Protein AF-A0A958P314-F1 (afdb_monomer)

Secondary structure (DSSP, 8-state):
--GGGSSSS-S-S-SHHHHHH-SS---HHHH-HHHHHHHHHHHHTSSHHHHHHHHHHIIIIIGGG--HHHHHHHIIIIIS-HHHHHHHHHHHHHHHHTT-GGGHHHHHHH--TT---SS--TTTT-HHHHHHH-B-HHHHTTT---BPPPPP-GGGSPPHHHHHHH-HHHHHHHHH-SSHHHHHHHHHHTTS-SSHHHHHHHHT--HHHHHHHHHHHHTTTHHHHHHT--

Solvent-accessible surface area (backbone atoms only — not comparable to full-atom values): 13467 Å² total; per-residue (Å²): 141,72,91,76,81,72,81,84,71,84,93,83,88,62,54,68,49,54,59,70,57,57,93,60,88,74,48,71,69,47,52,32,66,56,56,42,52,56,54,47,48,65,63,22,58,77,36,79,72,53,38,52,52,47,52,37,46,42,74,73,60,43,52,85,44,51,37,58,70,51,40,48,54,50,52,68,72,67,75,48,54,71,47,49,47,52,50,53,33,48,54,27,54,53,38,31,76,74,66,44,58,73,33,52,52,45,42,73,72,69,64,58,91,85,57,58,62,84,73,73,41,78,68,45,44,31,68,70,52,20,70,74,59,38,64,28,68,78,36,47,82,28,79,34,66,32,42,37,83,76,83,73,69,74,89,80,55,83,52,60,70,62,50,40,75,66,29,65,49,52,36,38,11,70,75,70,39,41,46,71,61,28,46,38,50,41,30,46,72,71,61,74,22,90,46,56,63,50,23,9,64,75,52,73,45,56,54,72,59,38,45,52,48,48,61,63,43,69,77,40,68,68,53,55,73,75,67,67,76,120

Nearest PDB structures (foldseek):
  6pln-assembly2_B  TM=7.260E-01  e=6.253E+00  Pyrococcus furiosus
  4pcq-assembly2_C  TM=7.854E-01  e=7.966E+00  Mycobacterium tuberculosis H37Rv
  5dcf-assembly1_A  TM=3.117E-01  e=8.776E+00  Escherichia coli CFT073

Radius of gyration: 18.93 Å; Cα contacts (8 Å, |Δi|>4): 264; chains: 1; bounding box: 49×41×50 Å

Foldseek 3Di:
DDPPPPPPDDDADAALNVLQVPPDPRDPCSLQPLSSLLVQLVVCQQPPPRVLVSLQCCQPACVQQAQQVLSLVVVVVVSDDLQSLLVLLLSLVVSVVVPSVSSVVSCVRRDDPPAAHPDHRVPQQPPVNCVVQPFDPSNVSRVGTGGDRDHDDPVPDDHNVSSLVRRLLSVLCVVVNNDLLSQLCCCVLLVVAPDLVSSCVVSVHDSVVSVVSVVVVVVVPVVCVVSVSD

Structure (mmCIF, N/CA/C/O backbone):
data_AF-A0A958P314-F1
#
_entry.id   AF-A0A958P314-F1
#
loop_
_atom_site.group_PDB
_atom_site.id
_atom_site.type_symbol
_atom_site.label_atom_id
_atom_site.label_alt_id
_atom_site.label_comp_id
_atom_site.label_asym_id
_atom_site.label_entity_id
_atom_site.label_seq_id
_atom_site.pdbx_PDB_ins_code
_atom_site.Cartn_x
_atom_site.Cartn_y
_atom_site.Cartn_z
_atom_site.occupancy
_atom_site.B_iso_or_equiv
_atom_site.auth_seq_id
_atom_site.auth_comp_id
_atom_site.auth_asym_id
_atom_site.auth_atom_id
_atom_site.pdbx_PDB_model_num
ATOM 1 N N . MET A 1 1 ? -17.417 28.664 -22.641 1.00 38.97 1 MET A N 1
ATOM 2 C CA . MET A 1 1 ? -17.313 28.276 -21.214 1.00 38.97 1 MET A CA 1
ATOM 3 C C . MET A 1 1 ? -16.779 26.859 -21.158 1.00 38.97 1 MET A C 1
ATOM 5 O O . MET A 1 1 ? -17.370 26.006 -21.803 1.00 38.97 1 MET A O 1
ATOM 9 N N . SER A 1 2 ? -15.656 26.593 -20.487 1.00 23.84 2 SER A N 1
ATOM 10 C CA . SER A 1 2 ? -15.146 25.218 -20.387 1.00 23.84 2 SER A CA 1
ATOM 11 C C . SER A 1 2 ? -14.555 24.950 -19.010 1.00 23.84 2 SER A C 1
ATOM 13 O O . SER A 1 2 ? -14.050 25.861 -18.363 1.00 23.84 2 SER A O 1
ATOM 15 N N . VAL A 1 3 ? -14.627 23.685 -18.607 1.00 28.95 3 VAL A N 1
ATOM 16 C CA . VAL A 1 3 ? -14.240 23.020 -17.346 1.00 28.95 3 VAL A CA 1
ATOM 17 C C . VAL A 1 3 ? -12.778 23.280 -16.894 1.00 28.95 3 VAL A C 1
ATOM 19 O O . VAL A 1 3 ? -12.299 22.699 -15.929 1.00 28.95 3 VAL A O 1
ATOM 22 N N . ARG A 1 4 ? -12.052 24.182 -17.562 1.00 25.59 4 ARG A N 1
ATOM 23 C CA . ARG A 1 4 ? -10.609 24.407 -17.429 1.00 25.59 4 ARG A CA 1
ATOM 24 C C . ARG A 1 4 ? -10.160 25.263 -16.242 1.00 25.59 4 ARG A C 1
ATOM 26 O O . ARG A 1 4 ? -8.992 25.182 -15.902 1.00 25.59 4 ARG A O 1
ATOM 33 N N . ASN A 1 5 ? -11.040 26.004 -15.567 1.00 26.12 5 ASN A N 1
ATOM 34 C CA . ASN A 1 5 ? -10.599 26.958 -14.530 1.00 26.12 5 ASN A CA 1
ATOM 35 C C . ASN A 1 5 ? -10.839 26.500 -13.078 1.00 26.12 5 ASN A C 1
ATOM 37 O O . ASN A 1 5 ? -10.677 27.291 -12.158 1.00 26.12 5 ASN A O 1
ATOM 41 N N . TRP A 1 6 ? -11.213 25.235 -12.852 1.00 27.45 6 TRP A N 1
ATOM 42 C CA . TRP A 1 6 ? -11.492 24.700 -11.506 1.00 27.45 6 TRP A CA 1
ATOM 43 C C . TRP A 1 6 ? -10.354 23.856 -10.905 1.00 27.45 6 TRP A C 1
ATOM 45 O O . TRP A 1 6 ? -10.490 23.359 -9.793 1.00 27.45 6 TRP A O 1
ATOM 55 N N . VAL A 1 7 ? -9.230 23.684 -11.610 1.00 30.64 7 VAL A N 1
ATOM 56 C CA . VAL A 1 7 ? -8.118 22.817 -11.164 1.00 30.64 7 VAL A CA 1
ATOM 57 C C . VAL A 1 7 ? -7.107 23.555 -10.269 1.00 30.64 7 VAL A C 1
ATOM 59 O O . VAL A 1 7 ? -6.310 22.910 -9.596 1.00 30.64 7 VAL A O 1
ATOM 62 N N . GLU A 1 8 ? -7.150 24.889 -10.192 1.00 30.67 8 GLU A N 1
ATOM 63 C CA . GLU A 1 8 ? -6.071 25.666 -9.558 1.00 30.67 8 GLU A CA 1
ATOM 64 C C . GLU A 1 8 ? -6.282 26.089 -8.095 1.00 30.67 8 GLU A C 1
ATOM 66 O O . GLU A 1 8 ? -5.363 26.659 -7.514 1.00 30.67 8 GLU A O 1
ATOM 71 N N . VAL A 1 9 ? -7.406 25.802 -7.426 1.00 29.36 9 VAL A N 1
ATOM 72 C CA . VAL A 1 9 ? -7.597 26.296 -6.046 1.00 29.36 9 VAL A CA 1
ATOM 73 C C . VAL A 1 9 ? -8.333 25.280 -5.153 1.00 29.36 9 VAL A C 1
ATOM 75 O O . VAL A 1 9 ? -9.555 25.298 -5.077 1.00 29.36 9 VAL A O 1
ATOM 78 N N . ILE A 1 10 ? -7.554 24.484 -4.390 1.00 29.56 10 ILE A N 1
ATOM 79 C CA . ILE A 1 10 ? -7.895 23.932 -3.044 1.00 29.56 10 ILE A CA 1
ATOM 80 C C . ILE A 1 10 ? -8.801 22.653 -3.051 1.00 29.56 10 ILE A C 1
ATOM 82 O O . ILE A 1 10 ? -9.596 22.448 -3.963 1.00 29.56 10 ILE A O 1
ATOM 86 N N . PRO A 1 11 ? -8.616 21.664 -2.142 1.00 34.91 11 PRO A N 1
ATOM 87 C CA . PRO A 1 11 ? -7.992 20.388 -2.480 1.00 34.91 11 PRO A CA 1
ATOM 88 C C . PRO A 1 11 ? -8.880 19.216 -2.015 1.00 34.91 11 PRO A C 1
ATOM 90 O O . PRO A 1 11 ? -8.656 18.679 -0.944 1.00 34.91 11 PRO A O 1
ATOM 93 N N . GLY A 1 12 ? -9.905 18.825 -2.776 1.00 32.69 12 GLY A N 1
ATOM 94 C CA . GLY A 1 12 ? -10.869 17.836 -2.252 1.00 32.69 12 GLY A CA 1
ATOM 95 C C . GLY A 1 12 ? -11.743 17.102 -3.268 1.00 32.69 12 GLY A C 1
ATOM 96 O O . GLY A 1 12 ? -12.674 16.405 -2.880 1.00 32.69 12 GLY A O 1
ATOM 97 N N . LEU A 1 13 ? -11.483 17.220 -4.576 1.00 33.72 13 LEU A N 1
ATOM 98 C CA . LEU A 1 13 ? -12.409 16.716 -5.611 1.00 33.72 13 LEU A CA 1
ATOM 99 C C . LEU A 1 13 ? -11.813 15.731 -6.618 1.00 33.72 13 LEU A C 1
ATOM 101 O O . LEU A 1 13 ? -12.389 15.446 -7.665 1.00 33.72 13 LEU A O 1
ATOM 105 N N . THR A 1 14 ? -10.693 15.125 -6.269 1.00 37.84 14 THR A N 1
ATOM 106 C CA . THR A 1 14 ? -9.965 14.206 -7.133 1.00 37.84 14 THR A CA 1
ATOM 107 C C . THR A 1 14 ? -9.506 13.046 -6.278 1.00 37.84 14 THR A C 1
ATOM 109 O O . THR A 1 14 ? -8.476 13.086 -5.615 1.00 37.84 14 THR A O 1
ATOM 112 N N . SER A 1 15 ? -10.346 12.015 -6.270 1.00 37.12 15 SER A N 1
ATOM 113 C CA . SER A 1 15 ? -10.068 10.681 -5.749 1.00 37.12 15 SER A 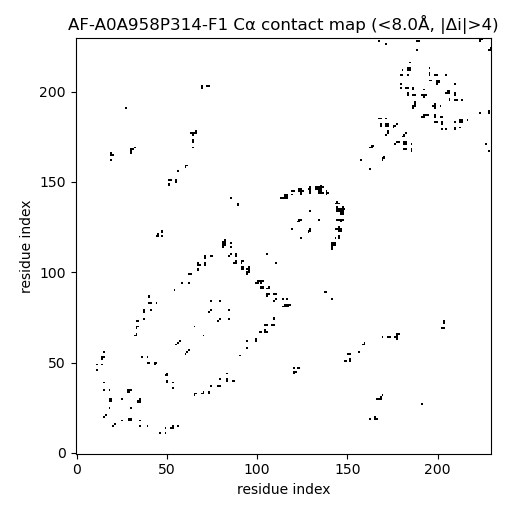CA 1
ATOM 114 C C . SER A 1 15 ? -8.722 10.157 -6.267 1.00 37.12 15 SER A C 1
ATOM 116 O O . SER A 1 15 ? -8.064 10.790 -7.086 1.00 37.12 15 SER A O 1
ATOM 118 N N . LEU A 1 16 ? -8.339 8.937 -5.900 1.00 43.16 16 LEU A N 1
ATOM 119 C CA . LEU A 1 16 ? -7.359 8.152 -6.662 1.00 43.16 16 LEU A CA 1
ATOM 120 C C . LEU A 1 16 ? -7.467 8.329 -8.191 1.00 43.16 16 LEU A C 1
ATOM 122 O O . LEU A 1 16 ? -6.442 8.262 -8.845 1.00 43.16 16 LEU A O 1
ATOM 126 N N . GLY A 1 17 ? -8.657 8.654 -8.724 1.00 40.66 17 GLY A N 1
ATOM 127 C CA . GLY A 1 17 ? -8.832 9.716 -9.726 1.00 40.66 17 GLY A CA 1
ATOM 128 C C . GLY A 1 17 ? -7.542 10.433 -10.118 1.00 40.66 17 GLY A C 1
ATOM 129 O O . GLY A 1 17 ? -6.873 9.898 -10.963 1.00 40.66 17 GLY A O 1
ATOM 130 N N . ALA A 1 18 ? -7.127 11.563 -9.546 1.00 37.66 18 ALA A N 1
ATOM 131 C CA . ALA A 1 18 ? -5.947 12.312 -10.018 1.00 37.66 18 ALA A CA 1
ATOM 132 C C . ALA A 1 18 ? -4.641 11.496 -10.152 1.00 37.66 18 ALA A C 1
ATOM 134 O O . ALA A 1 18 ? -3.929 11.707 -11.127 1.00 37.66 18 ALA A O 1
ATOM 135 N N . ALA A 1 19 ? -4.360 10.525 -9.273 1.00 44.53 19 ALA A N 1
ATOM 136 C CA . ALA A 1 19 ? -3.199 9.632 -9.431 1.00 44.53 19 ALA A CA 1
ATOM 137 C C . ALA A 1 19 ? -3.346 8.637 -10.613 1.00 44.53 19 ALA A C 1
ATOM 139 O O . ALA A 1 19 ? -2.354 8.160 -11.154 1.00 44.53 19 ALA A O 1
ATOM 140 N N . TYR A 1 20 ? -4.579 8.342 -11.047 1.00 47.78 20 TYR A N 1
ATOM 141 C CA . TYR A 1 20 ? -4.946 7.409 -12.130 1.00 47.78 20 TYR A CA 1
ATOM 142 C C . TYR A 1 20 ? -5.753 8.060 -13.305 1.00 47.78 20 TYR A C 1
ATOM 144 O O . TYR A 1 20 ? -6.187 7.368 -14.233 1.00 47.78 20 TYR A O 1
ATOM 152 N N . TYR A 1 21 ? -5.989 9.379 -13.282 1.00 46.66 21 TYR A N 1
ATOM 153 C CA . TYR A 1 21 ? -6.751 10.239 -14.219 1.00 46.66 21 TYR A CA 1
ATOM 154 C C . TYR A 1 21 ? -5.859 11.300 -14.852 1.00 46.66 21 TYR A C 1
ATOM 156 O O . TYR A 1 21 ? -6.357 12.074 -15.668 1.00 46.66 21 TYR A O 1
ATOM 164 N N . TYR A 1 22 ? -4.583 11.372 -14.481 1.00 44.03 22 TYR A N 1
ATOM 165 C CA . TYR A 1 22 ? -3.690 12.342 -15.081 1.00 44.03 22 TYR A CA 1
ATOM 166 C C . TYR A 1 22 ? -3.567 12.057 -16.586 1.00 44.03 22 TYR A C 1
ATOM 168 O O . TYR A 1 22 ? -3.105 10.993 -16.990 1.00 44.03 22 TYR A O 1
ATOM 176 N N . ASP A 1 23 ? -4.025 13.005 -17.403 1.00 42.56 23 ASP A N 1
ATOM 177 C CA . ASP A 1 23 ? -3.957 12.987 -18.875 1.00 42.56 23 ASP A CA 1
ATOM 178 C C . ASP A 1 23 ? -2.592 13.518 -19.378 1.00 42.56 23 ASP A C 1
ATOM 180 O O . ASP A 1 23 ? -2.428 13.907 -20.530 1.00 42.56 23 ASP A O 1
ATOM 184 N N . GLY A 1 24 ? -1.604 13.581 -18.475 1.00 51.38 24 GLY A N 1
ATOM 185 C CA . GLY A 1 24 ? -0.215 13.964 -18.727 1.00 51.38 24 GLY A CA 1
ATOM 186 C C . GLY A 1 24 ? 0.765 12.845 -18.357 1.00 51.38 24 GLY A C 1
ATOM 187 O O . GLY A 1 24 ? 0.369 11.713 -18.083 1.00 51.38 24 GLY A O 1
ATOM 188 N N . LYS A 1 25 ? 2.069 13.149 -18.323 1.00 55.81 25 LYS A N 1
ATOM 189 C CA . LYS A 1 25 ? 3.092 12.187 -17.876 1.00 55.81 25 LYS A CA 1
ATOM 190 C C . LYS A 1 25 ? 2.940 11.934 -16.370 1.00 55.81 25 LYS A C 1
ATOM 192 O O . LYS A 1 25 ? 3.370 12.762 -15.577 1.00 55.81 25 LYS A O 1
ATOM 197 N N . ILE A 1 26 ? 2.323 10.809 -16.000 1.00 59.38 26 ILE A N 1
ATOM 198 C CA . ILE A 1 26 ? 2.243 10.318 -14.615 1.00 59.38 26 ILE A CA 1
ATOM 199 C C . ILE A 1 26 ? 3.672 10.159 -14.083 1.00 59.38 26 ILE A C 1
ATOM 201 O O . ILE A 1 26 ? 4.492 9.469 -14.695 1.00 59.38 26 ILE A O 1
ATOM 205 N N . THR A 1 27 ? 3.984 10.807 -12.963 1.00 66.56 27 THR A N 1
ATOM 206 C CA . THR A 1 27 ? 5.276 10.634 -12.286 1.00 66.56 27 THR A CA 1
ATOM 207 C C . THR A 1 27 ? 5.374 9.244 -11.661 1.00 66.56 27 THR A C 1
ATOM 209 O O . THR A 1 27 ? 4.377 8.557 -11.427 1.00 66.56 27 THR A O 1
ATOM 212 N N . ILE A 1 28 ? 6.587 8.792 -11.358 1.00 67.44 28 ILE A N 1
ATOM 213 C CA . ILE A 1 28 ? 6.786 7.450 -10.796 1.00 67.44 28 ILE A CA 1
ATOM 214 C C . ILE A 1 28 ? 6.097 7.328 -9.436 1.00 67.44 28 ILE A C 1
ATOM 216 O O . ILE A 1 28 ? 5.455 6.316 -9.155 1.00 67.44 28 ILE A O 1
ATOM 220 N N . GLU A 1 29 ? 6.155 8.387 -8.633 1.00 67.69 29 GLU A N 1
ATOM 221 C CA . GLU A 1 29 ? 5.504 8.499 -7.333 1.00 67.69 29 GLU A CA 1
ATOM 222 C C . GLU A 1 29 ? 3.975 8.438 -7.427 1.00 67.69 29 GLU A C 1
ATOM 224 O O . GLU A 1 29 ? 3.334 7.933 -6.507 1.00 67.69 29 GLU A O 1
ATOM 229 N N . GLU A 1 30 ? 3.394 8.945 -8.515 1.00 66.25 30 GLU A N 1
ATOM 230 C CA . GLU A 1 30 ? 1.955 8.859 -8.799 1.00 66.25 30 GLU A CA 1
ATOM 231 C C . GLU A 1 30 ? 1.561 7.486 -9.357 1.00 66.25 30 GLU A C 1
ATOM 233 O O . GLU A 1 30 ? 0.434 7.037 -9.157 1.00 66.25 30 GLU A O 1
ATOM 238 N N . SER A 1 31 ? 2.493 6.786 -10.013 1.00 69.44 31 SER A N 1
ATOM 239 C CA . SER A 1 31 ? 2.273 5.419 -10.494 1.00 69.44 31 SER A CA 1
ATOM 240 C C . SER A 1 31 ? 2.402 4.352 -9.401 1.00 69.44 31 SER A C 1
ATOM 242 O O . SER A 1 31 ? 1.885 3.249 -9.582 1.00 69.44 31 SER A O 1
ATOM 244 N N . ASP A 1 32 ? 3.052 4.677 -8.278 1.00 81.62 32 ASP A N 1
ATOM 245 C CA . ASP A 1 32 ? 3.267 3.790 -7.135 1.00 81.62 32 ASP A CA 1
ATOM 246 C C . ASP A 1 32 ? 1.967 3.581 -6.333 1.00 81.62 32 ASP A C 1
ATOM 248 O O . ASP A 1 32 ? 1.542 4.463 -5.577 1.00 81.62 32 ASP A O 1
ATOM 252 N N . PRO A 1 33 ? 1.336 2.398 -6.427 1.00 81.19 33 PRO A N 1
ATOM 253 C CA . PRO A 1 33 ? 0.035 2.178 -5.815 1.00 81.19 33 PRO A CA 1
ATOM 254 C C . PRO A 1 33 ? 0.084 2.232 -4.286 1.00 81.19 33 PRO A C 1
ATOM 256 O O . PRO A 1 33 ? -0.827 2.788 -3.674 1.00 81.19 33 PRO A O 1
ATOM 259 N N . GLU A 1 34 ? 1.131 1.697 -3.648 1.00 87.44 34 GLU A N 1
ATOM 260 C CA . GLU A 1 34 ? 1.249 1.725 -2.187 1.00 87.44 34 GLU A CA 1
ATOM 261 C C . GLU A 1 34 ? 1.531 3.135 -1.678 1.00 87.44 34 GLU A C 1
ATOM 263 O O . GLU A 1 34 ? 0.942 3.547 -0.678 1.00 87.44 34 GLU A O 1
ATOM 268 N N . LEU A 1 35 ? 2.393 3.895 -2.361 1.00 84.06 35 LEU A N 1
ATOM 269 C CA . LEU A 1 35 ? 2.680 5.272 -1.960 1.00 84.06 35 LEU A CA 1
ATOM 270 C C . LEU A 1 35 ? 1.429 6.134 -2.051 1.00 84.06 35 LEU A C 1
ATOM 272 O O . LEU A 1 35 ? 1.161 6.912 -1.135 1.00 84.06 35 LEU A O 1
ATOM 276 N N . VAL A 1 36 ? 0.664 5.980 -3.133 1.00 79.31 36 VAL A N 1
ATOM 277 C CA . VAL A 1 36 ? -0.600 6.689 -3.321 1.00 79.31 36 VAL A CA 1
ATOM 278 C C . VAL A 1 36 ? -1.574 6.323 -2.208 1.00 79.31 36 VAL A C 1
ATOM 280 O O . VAL A 1 36 ? -2.103 7.225 -1.569 1.00 79.31 36 VAL A O 1
ATOM 283 N N . ILE A 1 37 ? -1.735 5.033 -1.886 1.00 81.50 37 ILE A N 1
ATOM 284 C CA . ILE A 1 37 ? -2.556 4.593 -0.747 1.00 81.50 37 ILE A CA 1
ATOM 285 C C . ILE A 1 37 ? -2.128 5.309 0.541 1.00 81.50 37 ILE A C 1
ATOM 287 O O . ILE A 1 37 ? -2.956 5.941 1.194 1.00 81.50 37 ILE A O 1
ATOM 291 N N . LEU A 1 38 ? -0.841 5.247 0.896 1.00 82.50 38 LEU A N 1
ATOM 292 C CA . LEU A 1 38 ? -0.332 5.816 2.146 1.00 82.50 38 LEU A CA 1
ATOM 293 C C . LEU A 1 38 ? -0.479 7.340 2.198 1.00 82.50 38 LEU A C 1
ATOM 295 O O . LEU A 1 38 ? -0.902 7.878 3.218 1.00 82.50 38 LEU A O 1
ATOM 299 N N . LYS A 1 39 ? -0.161 8.045 1.106 1.00 78.81 39 LYS A N 1
ATOM 300 C CA . LYS A 1 39 ? -0.327 9.503 1.022 1.00 78.81 39 LYS A CA 1
ATOM 301 C C . LYS A 1 39 ? -1.793 9.885 1.154 1.00 78.81 39 LYS A C 1
ATOM 303 O O . LYS A 1 39 ? -2.123 10.783 1.921 1.00 78.81 39 LYS A O 1
ATOM 308 N N . SER A 1 40 ? -2.673 9.189 0.452 1.00 74.88 40 SER A N 1
ATOM 309 C CA . SER A 1 40 ? -4.096 9.486 0.470 1.00 74.88 40 SER A CA 1
ATOM 310 C C . SER A 1 40 ? -4.744 9.213 1.834 1.00 74.88 40 SER A C 1
ATOM 312 O O . SER A 1 40 ? -5.630 9.966 2.227 1.00 74.88 40 SER A O 1
ATOM 314 N N . LEU A 1 41 ? -4.269 8.229 2.612 1.00 76.44 41 LEU A N 1
ATOM 315 C CA . LEU A 1 41 ? -4.714 8.059 4.005 1.00 76.44 41 LEU A CA 1
ATOM 316 C C . LEU A 1 41 ? -4.488 9.332 4.843 1.00 76.44 41 LEU A C 1
ATOM 318 O O . LEU A 1 41 ? -5.359 9.679 5.637 1.00 76.44 41 LEU A O 1
ATOM 322 N N . LYS A 1 42 ? -3.386 10.067 4.624 1.00 71.38 42 LYS A N 1
ATOM 323 C CA . LYS A 1 42 ? -3.092 11.319 5.351 1.00 71.38 42 LYS A CA 1
ATOM 324 C C . LYS A 1 42 ? -4.077 12.435 5.054 1.00 71.38 42 LYS A C 1
ATOM 326 O O . LYS A 1 42 ? -4.569 13.107 5.957 1.00 71.38 42 LYS A O 1
ATOM 331 N N . TYR A 1 43 ? -4.319 12.658 3.765 1.00 67.62 43 TYR A N 1
ATOM 332 C CA . TYR A 1 43 ? -5.171 13.750 3.310 1.00 67.62 43 TYR A CA 1
ATOM 333 C C . TYR A 1 43 ? -6.623 13.485 3.696 1.00 67.62 43 TYR A C 1
ATOM 335 O O . TYR A 1 43 ? -7.299 14.355 4.242 1.00 67.62 43 TYR A O 1
ATOM 343 N N . TYR A 1 44 ? -7.084 12.254 3.490 1.00 67.00 44 TYR A N 1
ATOM 344 C CA . TYR A 1 44 ? -8.502 11.948 3.596 1.00 67.00 44 TYR A CA 1
ATOM 345 C C . TYR A 1 44 ? -8.951 11.538 4.996 1.00 67.00 44 TYR A C 1
ATOM 347 O O . TYR A 1 44 ? -10.145 11.561 5.263 1.00 67.00 44 TYR A O 1
ATOM 355 N N . TRP A 1 45 ? -8.038 11.281 5.940 1.00 62.50 45 TRP A N 1
ATOM 356 C CA . TRP A 1 45 ? -8.412 11.154 7.356 1.00 62.50 45 TRP A CA 1
ATOM 357 C C . TRP A 1 45 ? -9.182 12.381 7.880 1.00 62.50 45 TRP A C 1
ATOM 359 O O . TRP A 1 45 ? -10.009 12.258 8.783 1.00 62.50 45 TRP A O 1
ATOM 369 N N . ASN A 1 46 ? -8.960 13.554 7.276 1.00 59.53 46 ASN A N 1
ATOM 370 C CA . ASN A 1 46 ? -9.653 14.795 7.617 1.00 59.53 46 ASN A CA 1
ATOM 371 C C . ASN A 1 46 ? -10.823 15.139 6.670 1.00 59.53 46 ASN A C 1
ATOM 373 O O . ASN A 1 46 ? -11.655 15.972 7.035 1.00 59.53 46 ASN A O 1
ATOM 377 N N . GLU A 1 47 ? -10.916 14.503 5.494 1.00 60.91 47 GLU A N 1
ATOM 378 C CA . GLU A 1 47 ? -11.937 14.774 4.471 1.00 60.91 47 GLU A CA 1
ATOM 379 C C . GLU A 1 47 ? -12.856 13.567 4.221 1.00 60.91 47 GLU A C 1
ATOM 381 O O . GLU A 1 47 ? -12.486 12.535 3.660 1.00 60.91 47 GLU A O 1
ATOM 386 N N . ASN A 1 48 ? -14.104 13.750 4.646 1.00 58.22 48 ASN A N 1
ATOM 387 C CA . ASN A 1 48 ? -15.054 12.701 5.000 1.00 58.22 48 ASN A CA 1
ATOM 388 C C . ASN A 1 48 ? -15.478 11.768 3.849 1.00 58.22 48 ASN A C 1
ATOM 390 O O . ASN A 1 48 ? -15.501 10.556 4.036 1.00 58.22 48 ASN A O 1
ATOM 394 N N . ASP A 1 49 ? -15.784 12.281 2.655 1.00 57.34 49 ASP A N 1
ATOM 395 C CA . ASP A 1 49 ? -16.340 11.453 1.566 1.00 57.34 49 ASP A CA 1
ATOM 396 C C . ASP A 1 49 ? -15.262 10.776 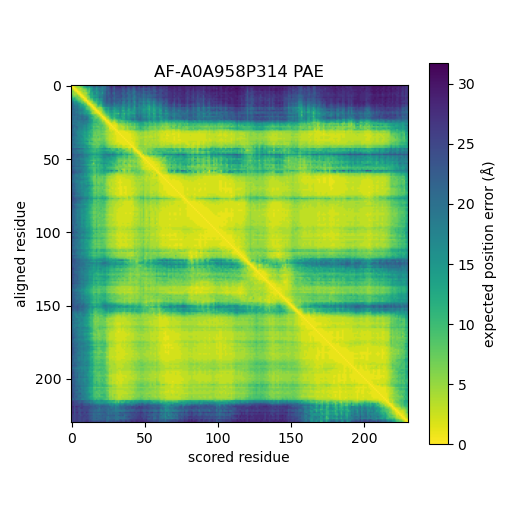0.704 1.00 57.34 49 ASP A C 1
ATOM 398 O O . ASP A 1 49 ? -15.496 9.736 0.081 1.00 57.34 49 ASP A O 1
ATOM 402 N N . VAL A 1 50 ? -14.049 11.331 0.689 1.00 55.59 50 VAL A N 1
ATOM 403 C CA . VAL A 1 50 ? -12.954 10.852 -0.165 1.00 55.59 50 VAL A CA 1
ATOM 404 C C . VAL A 1 50 ? -12.210 9.679 0.468 1.00 55.59 50 VAL A C 1
ATOM 406 O O . VAL A 1 50 ? -11.763 8.778 -0.247 1.00 55.59 50 VAL A O 1
ATOM 409 N N . PHE A 1 51 ? -12.166 9.614 1.802 1.00 62.44 51 PHE A N 1
ATOM 410 C CA . PHE A 1 51 ? -11.637 8.456 2.522 1.00 62.44 51 PHE A CA 1
ATOM 411 C C . PHE A 1 51 ? -12.409 7.176 2.183 1.00 62.44 51 PHE A C 1
ATOM 413 O O . PHE A 1 51 ? -11.801 6.145 1.890 1.00 62.44 51 PHE A O 1
ATOM 420 N N . PHE A 1 52 ? -13.743 7.256 2.149 1.00 62.75 52 PHE A N 1
ATOM 421 C CA . PHE A 1 52 ? -14.580 6.130 1.744 1.00 62.75 52 PHE A CA 1
ATOM 422 C C . PHE A 1 52 ? -14.330 5.743 0.295 1.00 62.75 52 PHE A C 1
ATOM 424 O O . PHE A 1 52 ? -14.127 4.570 0.032 1.00 62.75 52 PHE A O 1
ATOM 431 N N . MET A 1 53 ? -14.202 6.700 -0.625 1.00 60.38 53 MET A N 1
ATOM 432 C CA . MET A 1 53 ? -13.853 6.379 -2.015 1.00 60.38 53 MET A CA 1
ATOM 433 C C . MET A 1 53 ? -12.491 5.680 -2.152 1.00 60.38 53 MET A C 1
ATOM 435 O O . MET A 1 53 ? -12.329 4.815 -3.015 1.00 60.38 53 MET A O 1
ATOM 439 N N . LEU A 1 54 ? -11.509 6.030 -1.315 1.00 62.41 54 LEU A N 1
ATOM 440 C CA . LEU A 1 54 ? -10.216 5.348 -1.286 1.00 62.41 54 LEU A CA 1
ATOM 441 C C . LEU A 1 54 ? -10.335 3.934 -0.737 1.00 62.41 54 LEU A C 1
ATOM 443 O O . LEU A 1 54 ? -9.832 3.002 -1.365 1.00 62.41 54 LEU A O 1
ATOM 447 N N . TYR A 1 55 ? -11.011 3.785 0.402 1.00 66.25 55 TYR A N 1
ATOM 448 C CA . TYR A 1 55 ? -11.362 2.486 0.957 1.00 66.25 55 TYR A CA 1
ATOM 449 C C . TYR A 1 55 ? -12.058 1.637 -0.111 1.00 66.25 55 TYR A C 1
ATOM 451 O O . TYR A 1 55 ? -11.647 0.516 -0.368 1.00 66.25 55 TYR A O 1
ATOM 459 N N . ASP A 1 56 ? -13.014 2.204 -0.831 1.00 69.31 56 ASP A N 1
ATOM 460 C CA . ASP A 1 56 ? -13.798 1.528 -1.851 1.00 69.31 56 ASP A CA 1
ATOM 461 C C . ASP A 1 56 ? -12.954 1.089 -3.049 1.00 69.31 56 ASP A C 1
ATOM 463 O O . ASP A 1 56 ? -13.055 -0.061 -3.476 1.00 69.31 56 ASP A O 1
ATOM 467 N N . LEU A 1 57 ? -12.074 1.950 -3.572 1.00 68.44 57 LEU A N 1
ATOM 468 C CA . LEU A 1 57 ? -11.186 1.572 -4.674 1.00 68.44 57 LEU A CA 1
ATOM 469 C C . LEU A 1 57 ? -10.217 0.457 -4.261 1.00 68.44 57 LEU A C 1
ATOM 471 O O . LEU A 1 57 ? -10.034 -0.514 -5.003 1.00 68.44 57 LEU A O 1
ATOM 475 N N . LEU A 1 58 ? -9.612 0.587 -3.078 1.00 70.81 58 LEU A N 1
ATOM 476 C CA . LEU A 1 58 ? -8.741 -0.435 -2.503 1.00 70.81 58 LEU A CA 1
ATOM 477 C C . LEU A 1 58 ? -9.490 -1.758 -2.365 1.00 70.81 58 LEU A C 1
ATOM 479 O O . LEU A 1 58 ? -9.050 -2.771 -2.901 1.00 70.81 58 LEU A O 1
ATOM 483 N N . MET A 1 59 ? -10.645 -1.725 -1.702 1.00 67.44 59 MET A N 1
ATOM 484 C CA . MET A 1 59 ? -11.450 -2.893 -1.355 1.00 67.44 59 MET A CA 1
ATOM 485 C C . MET A 1 59 ? -12.104 -3.571 -2.554 1.00 67.44 59 MET A C 1
ATOM 487 O O . MET A 1 59 ? -12.347 -4.772 -2.484 1.00 67.44 59 MET A O 1
ATOM 491 N N . LEU A 1 60 ? -12.446 -2.829 -3.612 1.00 67.94 60 LEU A N 1
ATOM 492 C CA . LEU A 1 60 ? -13.211 -3.368 -4.740 1.00 67.94 60 LEU A CA 1
ATOM 493 C C . LEU A 1 60 ? -12.401 -3.612 -6.008 1.00 67.94 60 LEU A C 1
ATOM 495 O O . LEU A 1 60 ? -12.860 -4.372 -6.861 1.00 67.94 60 LEU A O 1
ATOM 499 N N . ARG A 1 61 ? -11.268 -2.929 -6.207 1.00 79.50 61 ARG A N 1
ATOM 500 C CA . ARG A 1 61 ? -10.598 -2.919 -7.519 1.00 79.50 61 ARG A CA 1
ATOM 501 C C . ARG A 1 61 ? -9.148 -3.348 -7.467 1.00 79.50 61 ARG A C 1
ATOM 503 O O . ARG A 1 61 ? -8.757 -4.199 -8.258 1.00 79.50 61 ARG A O 1
ATOM 510 N N . ILE A 1 62 ? -8.351 -2.747 -6.586 1.00 84.88 62 ILE A N 1
ATOM 511 C CA . ILE A 1 62 ? -6.890 -2.870 -6.682 1.00 84.88 62 ILE A CA 1
ATOM 512 C C . ILE A 1 62 ? -6.257 -3.738 -5.596 1.00 84.88 62 ILE A C 1
ATOM 514 O O . ILE A 1 62 ? -5.091 -4.081 -5.753 1.00 84.88 62 ILE A O 1
ATOM 518 N N . ALA A 1 63 ? -6.983 -4.153 -4.548 1.00 88.19 63 ALA A N 1
ATOM 519 C CA . ALA A 1 63 ? -6.444 -5.037 -3.505 1.00 88.19 63 ALA A CA 1
ATOM 520 C C . ALA A 1 63 ? -5.690 -6.269 -4.052 1.00 88.19 63 ALA A C 1
ATOM 522 O O . ALA A 1 63 ? -4.572 -6.510 -3.580 1.00 88.19 63 ALA A O 1
ATOM 523 N N . PRO A 1 64 ? -6.180 -6.996 -5.082 1.00 90.38 64 PRO A N 1
ATOM 524 C CA . PRO A 1 64 ? -5.440 -8.097 -5.711 1.00 90.38 64 PRO A CA 1
ATOM 525 C C . PRO A 1 64 ? -4.049 -7.713 -6.233 1.00 90.38 64 PRO A C 1
ATOM 527 O O . PRO A 1 64 ? -3.152 -8.547 -6.277 1.00 90.38 64 PRO A O 1
ATOM 530 N N . LEU A 1 65 ? -3.850 -6.443 -6.589 1.00 91.69 65 LEU A N 1
ATOM 531 C CA . LEU A 1 65 ? -2.641 -5.901 -7.213 1.00 91.69 65 LEU A CA 1
ATOM 532 C C . LEU A 1 65 ? -1.742 -5.120 -6.241 1.00 91.69 65 LEU A C 1
ATOM 534 O O . LEU A 1 65 ? -0.673 -4.645 -6.630 1.00 91.69 65 LEU A O 1
ATOM 538 N N . VAL A 1 66 ? -2.148 -4.984 -4.978 1.00 91.50 66 VAL A N 1
ATOM 539 C CA . VAL A 1 66 ? -1.327 -4.356 -3.937 1.00 91.50 66 VAL A CA 1
ATOM 540 C C . VAL A 1 66 ? -0.251 -5.330 -3.471 1.00 91.50 66 VAL A C 1
ATOM 542 O O . VAL A 1 66 ? -0.529 -6.485 -3.129 1.00 91.50 66 VAL A O 1
ATOM 545 N N . HIS A 1 67 ? 0.984 -4.841 -3.417 1.00 94.19 67 HIS A N 1
ATOM 546 C CA . HIS A 1 67 ? 2.128 -5.567 -2.894 1.00 94.19 67 HIS A CA 1
ATOM 547 C C . HIS A 1 67 ? 2.223 -5.330 -1.380 1.00 94.19 67 HIS A C 1
ATOM 549 O O . HIS A 1 67 ? 2.833 -4.375 -0.899 1.00 94.19 67 HIS A O 1
ATOM 555 N N . VAL A 1 68 ? 1.588 -6.219 -0.611 1.00 94.50 68 VAL A N 1
ATOM 556 C CA . VAL A 1 68 ? 1.402 -6.050 0.843 1.00 94.50 68 VAL A CA 1
ATOM 557 C C . VAL A 1 68 ? 2.728 -5.954 1.608 1.00 94.50 68 VAL A C 1
ATOM 559 O O . VAL A 1 68 ? 2.838 -5.157 2.537 1.00 94.50 68 VAL A O 1
ATOM 562 N N . GLU A 1 69 ? 3.754 -6.719 1.228 1.00 94.50 69 GLU A N 1
ATOM 563 C CA . GLU A 1 69 ? 5.064 -6.656 1.897 1.00 94.50 69 GLU A CA 1
ATOM 564 C C . GLU A 1 69 ? 5.716 -5.282 1.741 1.00 94.50 69 GLU A C 1
ATOM 566 O O . GLU A 1 69 ? 6.214 -4.703 2.712 1.00 94.50 69 GLU A O 1
ATOM 571 N N . ARG A 1 70 ? 5.654 -4.732 0.526 1.00 93.25 70 ARG A N 1
ATOM 572 C CA . ARG A 1 70 ? 6.134 -3.389 0.219 1.00 93.25 70 ARG A CA 1
ATOM 573 C C . ARG A 1 70 ? 5.338 -2.327 0.973 1.00 93.25 70 ARG A C 1
ATOM 575 O O . ARG A 1 70 ? 5.952 -1.481 1.618 1.00 93.25 70 ARG A O 1
ATOM 582 N N . LEU A 1 71 ? 4.007 -2.435 1.008 1.00 93.19 71 LEU A N 1
ATOM 583 C CA . LEU A 1 71 ? 3.138 -1.547 1.793 1.00 93.19 71 LEU A CA 1
ATOM 584 C C . LEU A 1 71 ? 3.542 -1.522 3.275 1.00 93.19 71 LEU A C 1
ATOM 586 O O . LEU A 1 71 ? 3.671 -0.455 3.872 1.00 93.19 71 LEU A O 1
ATOM 590 N N . VAL A 1 72 ? 3.799 -2.693 3.867 1.00 95.12 72 VAL A N 1
ATOM 591 C CA . VAL A 1 72 ? 4.257 -2.815 5.260 1.00 95.12 72 VAL A CA 1
ATOM 592 C C . VAL A 1 72 ? 5.638 -2.189 5.453 1.00 95.12 72 VAL A C 1
ATOM 594 O O . VAL A 1 72 ? 5.847 -1.501 6.453 1.00 95.12 72 VAL A O 1
ATOM 597 N N . LYS A 1 73 ? 6.586 -2.405 4.529 1.00 94.00 73 LYS A N 1
ATOM 598 C CA . LYS A 1 73 ? 7.910 -1.762 4.592 1.00 94.00 73 LYS A CA 1
ATOM 599 C C . LYS A 1 73 ? 7.782 -0.240 4.557 1.00 94.00 73 LYS A C 1
ATOM 601 O O . LYS A 1 73 ? 8.366 0.418 5.409 1.00 94.00 73 LYS A O 1
ATOM 606 N N . MET A 1 74 ? 6.973 0.303 3.649 1.00 91.81 74 MET A N 1
ATOM 607 C CA . MET A 1 74 ? 6.722 1.745 3.532 1.00 91.81 74 MET A CA 1
ATOM 608 C C . MET A 1 74 ? 6.052 2.322 4.776 1.00 91.81 74 MET A C 1
ATOM 610 O O . MET A 1 74 ? 6.466 3.358 5.279 1.00 91.81 74 MET A O 1
ATOM 614 N N . ALA A 1 75 ? 5.053 1.642 5.333 1.00 91.94 75 ALA A N 1
ATOM 615 C CA . ALA A 1 75 ? 4.410 2.098 6.562 1.00 91.94 75 ALA A CA 1
ATOM 616 C C . ALA A 1 75 ? 5.402 2.180 7.742 1.00 91.94 75 ALA A C 1
ATOM 618 O O . ALA A 1 75 ? 5.270 3.041 8.610 1.00 91.94 75 ALA A O 1
ATOM 619 N N . LYS A 1 76 ? 6.431 1.320 7.763 1.00 92.50 76 LYS A N 1
ATOM 620 C CA . LYS A 1 76 ? 7.471 1.306 8.804 1.00 92.50 76 LYS A CA 1
ATOM 621 C C . LYS A 1 76 ? 8.524 2.403 8.674 1.00 92.50 76 LYS A C 1
ATOM 623 O O . LYS A 1 76 ? 9.213 2.651 9.658 1.00 92.50 76 LYS A O 1
ATOM 628 N N . THR A 1 77 ? 8.653 3.079 7.532 1.00 87.81 77 THR A N 1
ATOM 629 C CA . THR A 1 77 ? 9.655 4.149 7.352 1.00 87.81 77 THR A CA 1
ATOM 630 C C . THR A 1 77 ? 9.243 5.484 7.987 1.00 87.81 77 THR A C 1
ATOM 632 O O . THR A 1 77 ? 9.847 6.512 7.703 1.00 87.81 77 THR A O 1
ATOM 635 N N . GLY A 1 78 ? 8.209 5.495 8.837 1.00 85.06 78 GLY A N 1
ATOM 636 C CA . GLY A 1 78 ? 7.679 6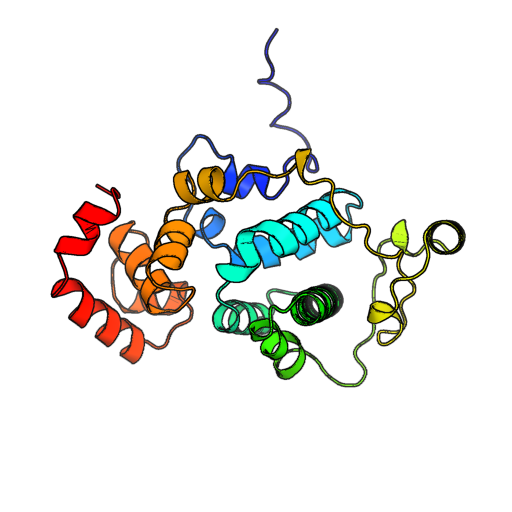.719 9.443 1.00 85.06 78 GLY A CA 1
ATOM 637 C C . GLY A 1 78 ? 6.824 7.546 8.483 1.00 85.06 78 GLY A C 1
ATOM 638 O O . GLY A 1 78 ? 6.480 8.684 8.788 1.00 85.06 78 GLY A O 1
ATOM 639 N N . LEU A 1 79 ? 6.452 6.977 7.329 1.00 84.62 79 LEU A N 1
ATOM 640 C CA . LEU A 1 79 ? 5.562 7.643 6.386 1.00 84.62 79 LEU A CA 1
ATOM 641 C C . LEU A 1 79 ? 4.170 7.873 6.959 1.00 84.62 79 LEU A C 1
ATOM 643 O O . LEU A 1 79 ? 3.517 8.770 6.458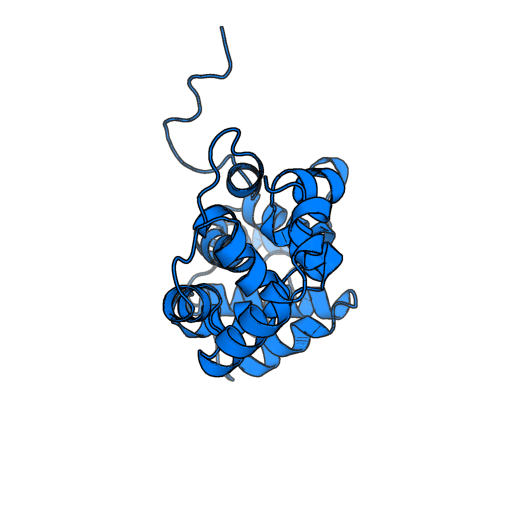 1.00 84.62 79 LEU A O 1
ATOM 647 N N . LEU A 1 80 ? 3.717 7.124 7.964 1.00 87.19 80 LEU A N 1
ATOM 648 C CA . LEU A 1 80 ? 2.397 7.292 8.571 1.00 87.19 80 LEU A CA 1
ATOM 649 C C . LEU A 1 80 ? 2.494 7.682 10.051 1.00 87.19 80 LEU A C 1
ATOM 651 O O . LEU A 1 80 ? 3.353 7.185 10.782 1.00 87.19 80 LEU A O 1
ATOM 655 N N . SER A 1 81 ? 1.568 8.529 10.496 1.00 89.12 81 SER A N 1
ATOM 656 C CA . SER A 1 81 ? 1.299 8.779 11.913 1.00 89.12 81 SER A CA 1
ATOM 657 C C . SER A 1 81 ? 0.627 7.568 12.578 1.00 89.12 81 SER A C 1
ATOM 659 O O . SER A 1 81 ? 0.173 6.639 11.911 1.00 89.12 81 SER A O 1
ATOM 661 N N . GLN A 1 82 ? 0.534 7.568 13.911 1.00 90.44 82 GLN A N 1
ATOM 662 C CA . GLN A 1 82 ? -0.122 6.482 14.649 1.00 90.44 82 GLN A CA 1
ATOM 663 C C . GLN A 1 82 ? -1.585 6.284 14.223 1.00 90.44 82 GLN A C 1
ATOM 665 O O . GLN A 1 82 ? -2.011 5.145 14.046 1.00 90.44 82 GLN A O 1
ATOM 670 N N . ASP A 1 83 ? -2.330 7.369 14.022 1.00 87.62 83 ASP A N 1
ATOM 671 C CA . ASP A 1 83 ? -3.746 7.305 13.644 1.00 87.62 83 ASP A CA 1
ATOM 672 C C . ASP A 1 83 ? -3.914 6.746 12.226 1.00 87.62 83 ASP A C 1
ATOM 674 O O . ASP A 1 83 ? -4.756 5.883 11.984 1.00 87.62 83 ASP A O 1
ATOM 678 N N . GLU A 1 84 ? -3.040 7.153 11.305 1.00 86.75 84 GLU A N 1
ATOM 679 C CA . GLU A 1 84 ? -3.002 6.634 9.934 1.00 86.75 84 GLU A CA 1
ATOM 680 C C . GLU A 1 84 ? -2.582 5.153 9.886 1.00 86.75 84 GLU A C 1
ATOM 682 O O . GLU A 1 84 ? -3.072 4.390 9.052 1.00 86.75 84 GLU A O 1
ATOM 687 N N . LEU A 1 85 ? -1.704 4.709 10.794 1.00 90.56 85 LEU A N 1
ATOM 688 C CA . LEU A 1 85 ? -1.359 3.292 10.941 1.00 90.56 85 LEU A CA 1
ATOM 689 C C . LEU A 1 85 ? -2.547 2.471 11.448 1.00 90.56 85 LEU A C 1
ATOM 691 O O . LEU A 1 85 ? -2.801 1.387 10.925 1.00 90.56 85 LEU A O 1
ATOM 695 N N . ILE A 1 86 ? -3.281 2.981 12.441 1.00 90.44 86 ILE A N 1
ATOM 696 C CA . ILE A 1 86 ? -4.506 2.344 12.947 1.00 90.44 86 ILE A CA 1
ATOM 697 C C . ILE A 1 86 ? -5.526 2.215 11.817 1.00 90.44 86 ILE A C 1
ATOM 699 O O . ILE A 1 86 ? -6.092 1.145 11.609 1.00 90.44 86 ILE A O 1
ATOM 703 N N . LEU A 1 87 ? -5.701 3.278 11.036 1.00 86.44 87 LEU A N 1
ATOM 704 C CA . LEU A 1 87 ? -6.574 3.285 9.873 1.00 86.44 87 LEU A CA 1
ATOM 705 C C . LEU A 1 87 ? -6.201 2.197 8.865 1.00 86.44 87 LEU A C 1
ATOM 707 O O . LEU A 1 87 ? -7.056 1.416 8.452 1.00 86.44 87 LEU 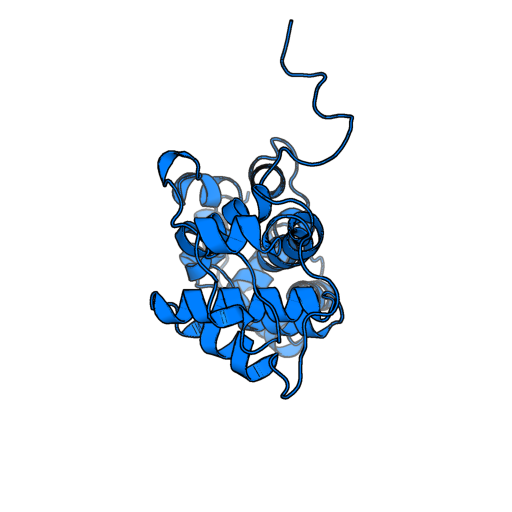A O 1
ATOM 711 N N . LEU A 1 88 ? -4.918 2.101 8.511 1.00 89.19 88 LEU A N 1
ATOM 712 C CA . LEU A 1 88 ? -4.415 1.066 7.612 1.00 89.19 88 LEU A CA 1
ATOM 713 C C . LEU A 1 88 ? -4.674 -0.351 8.157 1.00 89.19 88 LEU A C 1
ATOM 715 O O . LEU A 1 88 ? -5.036 -1.241 7.386 1.00 89.19 88 LEU A O 1
ATOM 719 N N . ILE A 1 89 ? -4.522 -0.564 9.469 1.00 92.19 89 ILE A N 1
ATOM 720 C CA . ILE A 1 89 ? -4.820 -1.845 10.130 1.00 92.19 89 ILE A CA 1
ATOM 721 C C . ILE A 1 89 ? -6.310 -2.180 10.011 1.00 92.19 89 ILE A C 1
ATOM 723 O O . ILE A 1 89 ? -6.646 -3.273 9.562 1.00 92.19 89 ILE A O 1
ATOM 727 N N . VAL A 1 90 ? -7.198 -1.232 10.322 1.00 88.94 90 VAL A N 1
ATOM 728 C CA . VAL A 1 90 ? -8.652 -1.435 10.217 1.00 88.94 90 VAL A CA 1
ATOM 729 C C . VAL A 1 90 ? -9.065 -1.760 8.778 1.00 88.94 90 VAL A C 1
ATOM 731 O O . VAL A 1 90 ? -9.855 -2.678 8.545 1.00 88.94 90 VAL A O 1
ATOM 734 N N . VAL A 1 91 ? -8.510 -1.055 7.787 1.00 86.62 91 VAL A N 1
ATOM 735 C CA . VAL A 1 91 ? -8.760 -1.353 6.367 1.00 86.62 91 VAL A CA 1
ATOM 736 C C . VAL A 1 91 ? -8.281 -2.763 6.009 1.00 86.62 91 VAL A C 1
ATOM 738 O O . VAL A 1 91 ? -9.009 -3.508 5.350 1.00 86.62 91 VAL A O 1
ATOM 741 N N . ALA A 1 92 ? -7.094 -3.156 6.472 1.00 90.88 92 ALA A N 1
ATOM 742 C CA . ALA A 1 92 ? -6.547 -4.486 6.232 1.00 90.88 92 ALA A CA 1
ATOM 743 C C . ALA A 1 92 ? -7.406 -5.602 6.845 1.00 90.88 92 ALA A C 1
ATOM 745 O O . ALA A 1 92 ? -7.641 -6.612 6.184 1.00 90.88 92 ALA A O 1
ATOM 746 N N . ASP A 1 93 ? -7.933 -5.421 8.054 1.00 90.50 93 ASP A N 1
ATOM 747 C CA . ASP A 1 93 ? -8.793 -6.425 8.691 1.00 90.50 93 ASP A CA 1
ATOM 748 C C . ASP A 1 93 ? -10.094 -6.635 7.921 1.00 90.50 93 ASP A C 1
ATOM 750 O O . ASP A 1 93 ? -10.543 -7.768 7.726 1.00 90.50 93 ASP A O 1
ATOM 754 N N . LYS A 1 94 ? -10.657 -5.556 7.373 1.00 87.00 94 LYS A N 1
ATOM 755 C CA . LYS A 1 94 ? -11.820 -5.662 6.493 1.00 87.00 94 LYS A CA 1
ATOM 756 C C . LYS A 1 94 ? -11.509 -6.364 5.177 1.00 87.00 94 LYS A C 1
ATOM 758 O O . LYS A 1 94 ? -12.342 -7.135 4.704 1.00 87.00 94 LYS A O 1
ATOM 763 N N . LEU A 1 95 ? -10.339 -6.123 4.583 1.00 87.69 95 LEU A N 1
ATOM 764 C CA . LEU A 1 95 ? -9.880 -6.864 3.401 1.00 87.69 95 LEU A CA 1
ATOM 765 C C . LEU A 1 95 ? -9.790 -8.362 3.707 1.00 87.69 95 LEU A C 1
ATOM 767 O O . LEU A 1 95 ? -10.310 -9.183 2.952 1.00 87.69 95 LEU A O 1
ATOM 771 N N . VAL A 1 96 ? -9.215 -8.720 4.856 1.00 91.94 96 VAL A N 1
ATOM 772 C CA . VAL A 1 96 ? -9.116 -10.115 5.304 1.00 91.94 96 VAL A CA 1
ATOM 773 C C . VAL A 1 96 ? -10.497 -10.747 5.479 1.00 91.94 96 VAL A C 1
ATOM 775 O O . VAL A 1 96 ? -10.685 -11.881 5.037 1.00 91.94 96 VAL A O 1
ATOM 778 N N . ALA A 1 97 ? -11.459 -10.027 6.063 1.00 89.44 97 ALA A N 1
ATOM 779 C CA . ALA A 1 97 ? -12.839 -10.493 6.214 1.00 89.44 97 ALA A CA 1
ATOM 780 C C . ALA A 1 97 ? -13.552 -10.717 4.866 1.00 89.44 97 ALA A C 1
ATOM 782 O O . ALA A 1 97 ? -14.455 -11.544 4.782 1.00 89.44 97 ALA A O 1
ATOM 783 N N . LYS A 1 98 ? -13.122 -10.028 3.799 1.00 86.12 98 LYS A N 1
ATOM 784 C CA . LYS A 1 98 ? -13.599 -10.242 2.421 1.00 86.12 98 LYS A CA 1
ATOM 785 C C . LYS A 1 98 ? -12.807 -11.297 1.632 1.00 86.12 98 LYS A C 1
ATOM 787 O O . LYS A 1 98 ? -13.069 -11.475 0.448 1.00 86.12 98 LYS A O 1
ATOM 792 N N . GLY A 1 99 ? -11.852 -11.989 2.257 1.00 90.25 99 GLY A N 1
ATOM 793 C CA . GLY A 1 99 ? -11.072 -13.067 1.631 1.00 90.25 99 GLY A CA 1
ATOM 794 C C . GLY A 1 99 ? -9.659 -12.681 1.178 1.00 90.25 99 GLY A C 1
ATOM 795 O O . GLY A 1 99 ? -8.883 -13.551 0.789 1.00 90.25 99 GLY A O 1
ATOM 796 N N . GLU A 1 100 ? -9.251 -11.414 1.297 1.00 91.19 100 GLU A N 1
ATOM 797 C CA . GLU A 1 100 ? -7.898 -10.959 0.937 1.00 91.19 100 GLU A CA 1
ATOM 798 C C . GLU A 1 100 ? -6.885 -11.264 2.055 1.00 91.19 100 GLU A C 1
ATOM 800 O O . GLU A 1 100 ? -6.344 -10.386 2.731 1.00 91.19 100 GLU A O 1
ATOM 805 N N . HIS A 1 101 ? -6.608 -12.550 2.282 1.00 94.00 101 HIS A N 1
ATOM 806 C CA . HIS A 1 101 ? -5.805 -13.019 3.418 1.00 94.00 101 HIS A CA 1
ATOM 807 C C . HIS A 1 101 ? -4.352 -12.525 3.437 1.00 94.00 101 HIS A C 1
ATOM 809 O O . HIS A 1 101 ? -3.737 -12.513 4.506 1.00 94.00 101 HIS A O 1
ATOM 815 N N . ARG A 1 102 ? -3.804 -12.068 2.302 1.00 93.62 102 ARG A N 1
ATOM 816 C CA . ARG A 1 102 ? -2.462 -11.455 2.223 1.00 93.62 102 ARG A CA 1
ATOM 817 C C . ARG A 1 102 ? -2.334 -10.264 3.180 1.00 93.62 102 ARG A C 1
ATOM 819 O O . ARG A 1 102 ? -1.286 -10.068 3.794 1.00 93.62 102 ARG A O 1
ATOM 826 N N . PHE A 1 103 ? -3.429 -9.531 3.394 1.00 94.56 103 PHE A N 1
ATOM 827 C CA . PHE A 1 103 ? -3.482 -8.375 4.287 1.00 94.56 103 PHE A CA 1
ATOM 828 C C . PHE A 1 103 ? -3.401 -8.725 5.780 1.00 94.56 103 PHE A C 1
ATOM 830 O O . PHE A 1 103 ? -3.105 -7.837 6.578 1.00 94.56 103 PHE A O 1
ATOM 837 N N . LYS A 1 104 ? -3.503 -10.008 6.179 1.00 95.81 104 LYS A N 1
ATOM 838 C CA . LYS A 1 104 ? -3.219 -10.443 7.568 1.00 95.81 104 LYS A CA 1
ATOM 839 C C . LYS A 1 104 ? -1.831 -9.99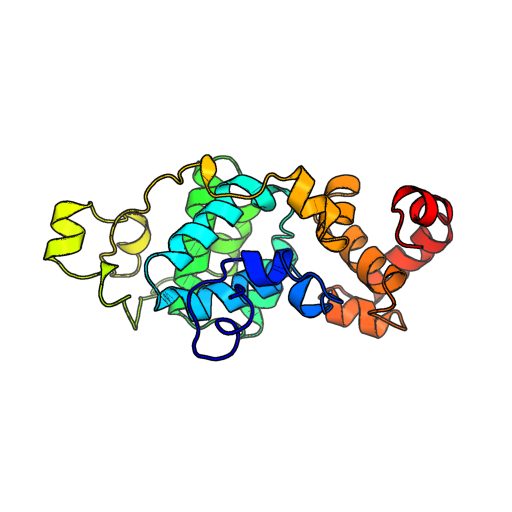0 8.032 1.00 95.81 104 LYS A C 1
ATOM 841 O O . LYS A 1 104 ? -1.610 -9.740 9.218 1.00 95.81 104 LYS A O 1
ATOM 846 N N . MET A 1 105 ? -0.886 -9.871 7.095 1.00 95.31 105 MET A N 1
ATOM 847 C CA . MET A 1 105 ? 0.469 -9.415 7.383 1.00 95.31 105 MET A CA 1
ATOM 848 C C . MET A 1 105 ? 0.514 -7.969 7.890 1.00 95.31 105 MET A C 1
ATOM 850 O O . MET A 1 105 ? 1.359 -7.668 8.731 1.00 95.31 105 MET A O 1
ATOM 854 N N . VAL A 1 106 ? -0.393 -7.099 7.433 1.00 95.06 106 VAL A N 1
ATOM 855 C CA . VAL A 1 106 ? -0.447 -5.689 7.844 1.00 95.06 106 VAL A CA 1
ATOM 856 C C . VAL A 1 106 ? -0.666 -5.601 9.347 1.00 95.06 106 VAL A C 1
ATOM 858 O O . VAL A 1 106 ? 0.201 -5.088 10.056 1.00 95.06 106 VAL A O 1
ATOM 861 N N . ARG A 1 107 ? -1.748 -6.204 9.857 1.00 94.12 107 ARG A N 1
ATOM 862 C CA . ARG A 1 107 ? -2.011 -6.261 11.300 1.00 94.12 107 ARG A CA 1
ATOM 863 C C . ARG A 1 107 ? -0.853 -6.925 12.038 1.00 94.12 107 ARG A C 1
ATOM 865 O O . ARG A 1 107 ? -0.293 -6.324 12.947 1.00 94.12 107 ARG A O 1
ATOM 872 N N . LYS A 1 108 ? -0.407 -8.107 11.593 1.00 96.12 108 LYS A N 1
ATOM 873 C CA . LYS A 1 108 ? 0.692 -8.855 12.238 1.00 96.12 108 LYS A CA 1
ATOM 874 C C . LYS A 1 108 ? 1.987 -8.042 12.382 1.00 96.12 108 LYS A C 1
ATOM 876 O O . LYS A 1 108 ? 2.735 -8.264 13.330 1.00 96.12 108 LYS A O 1
ATOM 881 N N . LYS A 1 109 ? 2.305 -7.166 11.425 1.00 96.75 109 LYS A N 1
ATOM 882 C CA . LYS A 1 109 ? 3.590 -6.447 11.369 1.00 96.75 109 LYS A CA 1
ATOM 883 C C . LYS A 1 109 ? 3.522 -5.002 11.860 1.00 96.75 109 LYS A C 1
ATOM 885 O O . LYS A 1 109 ? 4.589 -4.468 12.172 1.00 96.75 109 LYS A O 1
ATOM 890 N N . LEU A 1 110 ? 2.343 -4.379 11.864 1.00 95.25 110 LEU A N 1
ATOM 891 C CA . LEU A 1 110 ? 2.163 -2.964 12.208 1.00 95.25 110 LEU A CA 1
ATOM 892 C C . LEU A 1 110 ? 1.433 -2.749 13.538 1.00 95.25 110 LEU A C 1
ATOM 894 O O . LEU A 1 110 ? 1.689 -1.741 14.193 1.00 95.25 110 LEU A O 1
ATOM 898 N N . TYR A 1 111 ? 0.570 -3.678 13.962 1.00 94.88 111 TYR A N 1
ATOM 899 C CA . TYR A 1 111 ? -0.150 -3.554 15.227 1.00 94.88 111 TYR A CA 1
ATOM 900 C C . TYR A 1 111 ? 0.799 -3.638 16.426 1.00 94.88 111 TYR A C 1
ATOM 902 O O . TYR A 1 111 ? 1.685 -4.495 16.488 1.00 94.88 111 TYR A O 1
ATOM 910 N N . LYS A 1 112 ? 0.564 -2.776 17.415 1.00 92.75 112 LYS A N 1
ATOM 911 C CA . LYS A 1 112 ? 1.211 -2.809 18.727 1.00 92.75 112 LYS A CA 1
ATOM 912 C C . LYS A 1 112 ? 0.135 -2.727 19.806 1.00 92.75 112 LYS A C 1
ATOM 914 O O . LYS A 1 112 ? -0.796 -1.929 19.708 1.00 92.75 112 LYS A O 1
ATOM 919 N N . LYS A 1 113 ? 0.267 -3.540 20.857 1.00 90.19 113 LYS A N 1
ATOM 920 C CA . LYS A 1 113 ? -0.660 -3.503 21.996 1.00 90.19 113 LYS A CA 1
ATOM 921 C C . LYS A 1 113 ? -0.648 -2.104 22.622 1.00 90.19 113 LYS A C 1
ATOM 923 O O . LYS A 1 113 ? 0.421 -1.551 22.861 1.00 90.19 113 LYS A O 1
ATOM 928 N N . GLY A 1 114 ? -1.831 -1.552 22.890 1.00 88.56 114 GLY A N 1
ATOM 929 C CA . GLY A 1 114 ? -1.984 -0.232 23.513 1.00 88.56 114 GLY A CA 1
ATOM 930 C C . GLY A 1 114 ? -1.981 0.955 22.546 1.00 88.56 114 GLY A C 1
ATOM 931 O O . GLY A 1 114 ? -2.028 2.092 23.010 1.00 88.56 114 GLY A O 1
ATOM 932 N N . MET A 1 115 ? -1.959 0.724 21.227 1.00 92.88 115 MET A N 1
ATOM 933 C CA . MET A 1 115 ? -2.229 1.785 20.252 1.00 92.88 115 MET A CA 1
ATOM 934 C C . MET A 1 115 ? -3.606 2.410 20.510 1.00 92.88 115 MET A C 1
ATOM 936 O O . MET A 1 115 ? -4.590 1.700 20.709 1.00 92.88 115 MET A O 1
ATOM 940 N N . LYS A 1 116 ? -3.668 3.742 20.496 1.00 89.69 116 LYS A N 1
ATOM 941 C CA . LYS A 1 116 ? -4.902 4.518 20.660 1.00 89.69 116 LYS A CA 1
ATOM 942 C C . LYS A 1 116 ? -4.973 5.596 19.598 1.00 89.69 116 LYS A C 1
ATOM 944 O O . LYS A 1 116 ? -3.938 6.171 19.258 1.00 89.69 116 LYS A O 1
ATOM 949 N N . ILE A 1 117 ? -6.169 5.895 19.108 1.00 86.12 117 ILE A N 1
ATOM 950 C CA . ILE A 1 117 ? -6.337 7.052 18.229 1.00 86.12 117 ILE A CA 1
ATOM 951 C C . ILE A 1 117 ? -6.149 8.328 19.047 1.00 86.12 117 ILE A C 1
ATOM 953 O O . ILE A 1 117 ? -6.763 8.501 20.099 1.00 86.12 117 ILE A O 1
ATOM 957 N N . GLN A 1 118 ? -5.287 9.213 18.562 1.00 85.19 118 GLN A N 1
ATOM 958 C CA . GLN A 1 118 ? -5.002 10.506 19.175 1.00 85.19 118 GLN A CA 1
ATOM 959 C C . GLN A 1 118 ? -5.930 11.589 18.624 1.00 85.19 118 GLN A C 1
ATOM 961 O O . GLN A 1 118 ? -6.406 12.440 19.375 1.00 85.19 118 GLN A O 1
ATOM 966 N N . LYS A 1 119 ? -6.207 11.563 17.317 1.00 80.94 119 LYS A N 1
ATOM 967 C CA . LYS A 1 119 ? -7.040 12.545 16.619 1.00 80.94 119 LYS A CA 1
ATOM 968 C C . LYS A 1 119 ? -8.121 11.841 15.812 1.00 80.94 119 LYS A C 1
ATOM 970 O O . LYS A 1 119 ? -7.862 11.255 14.763 1.00 80.94 119 LYS A O 1
ATOM 975 N N . LEU A 1 120 ? -9.356 11.939 16.298 1.00 67.38 120 LEU A N 1
ATOM 976 C CA . LEU A 1 120 ? -10.525 11.409 15.601 1.00 67.38 120 LEU A CA 1
ATOM 977 C C . LEU A 1 120 ? -10.974 12.331 14.456 1.00 67.38 120 LEU A C 1
ATOM 979 O O . LEU A 1 120 ? -10.942 13.558 14.619 1.00 67.38 120 LEU A O 1
ATOM 983 N N . PRO A 1 121 ? -11.484 11.777 13.340 1.00 67.62 121 PRO A N 1
ATOM 984 C CA . PRO A 1 121 ? -12.112 12.567 12.289 1.00 67.62 121 PRO A CA 1
ATOM 985 C C . PRO A 1 121 ? -13.358 13.263 12.847 1.00 67.62 121 PRO A C 1
ATOM 987 O O . PRO A 1 121 ? -14.343 12.611 13.207 1.00 67.62 121 PRO A O 1
ATOM 990 N N . ARG A 1 122 ? -13.331 14.601 12.914 1.00 66.31 122 ARG A N 1
ATOM 991 C CA . ARG A 1 122 ? -14.314 15.412 13.661 1.00 66.31 122 ARG A CA 1
ATOM 992 C C . ARG A 1 122 ? -15.777 15.181 13.284 1.00 66.31 122 ARG A C 1
ATOM 994 O O . ARG A 1 122 ? -16.634 15.443 14.123 1.00 66.31 122 ARG A O 1
ATOM 1001 N N . LEU A 1 123 ? -16.091 14.789 12.046 1.00 63.03 123 LEU A N 1
ATOM 1002 C CA . LEU A 1 123 ? -17.476 14.559 11.611 1.00 63.03 123 LEU A CA 1
ATOM 1003 C C . LEU A 1 123 ? -17.938 13.129 11.927 1.00 63.03 123 LEU A C 1
ATOM 1005 O O . LEU A 1 123 ? -19.043 12.932 12.432 1.00 63.03 123 LEU A O 1
ATOM 1009 N N . HIS A 1 124 ? -17.085 12.137 11.672 1.00 66.06 124 HIS A N 1
ATOM 1010 C CA . HIS A 1 124 ? -17.427 10.720 11.800 1.00 66.06 124 HIS A CA 1
ATOM 1011 C C . HIS A 1 124 ? -17.373 10.184 13.223 1.00 66.06 124 HIS A C 1
ATOM 1013 O O . HIS A 1 124 ? -17.928 9.116 13.470 1.00 66.06 124 HIS A O 1
ATOM 1019 N N . SER A 1 125 ? -16.755 10.919 14.144 1.00 67.25 125 SER A N 1
ATOM 1020 C CA . SER A 1 125 ? -16.770 10.612 15.572 1.00 67.25 125 SER A CA 1
ATOM 1021 C C . SER A 1 125 ? -17.817 11.404 16.357 1.00 67.25 125 SER A C 1
ATOM 1023 O O . SER A 1 125 ? -17.851 11.317 17.585 1.00 67.25 125 SER A O 1
ATOM 1025 N N . ARG A 1 126 ? -18.667 12.211 15.693 1.00 77.44 126 ARG A N 1
ATOM 1026 C CA . ARG A 1 126 ? -19.742 12.934 16.391 1.00 77.44 126 ARG A CA 1
ATOM 1027 C C . ARG A 1 126 ? -20.735 11.925 16.969 1.00 77.44 126 ARG A C 1
ATOM 1029 O O . ARG A 1 126 ? -21.270 11.130 16.195 1.00 77.44 126 ARG A O 1
ATOM 1036 N N . PRO A 1 127 ? -21.067 11.997 18.271 1.00 79.50 127 PRO A N 1
ATOM 1037 C CA . PRO A 1 127 ? -21.977 11.040 18.898 1.00 79.50 127 PRO A CA 1
ATOM 1038 C C . PRO A 1 127 ? -23.327 10.919 18.181 1.00 79.50 127 PRO A C 1
ATOM 1040 O O . PRO A 1 127 ? -23.810 9.812 17.961 1.00 79.50 127 PRO A O 1
ATOM 1043 N N . SER A 1 128 ? -23.908 12.042 17.742 1.00 79.25 128 SER A N 1
ATOM 1044 C CA . SER A 1 128 ? -25.153 12.051 16.963 1.00 79.25 128 SER A CA 1
ATOM 1045 C C . SER A 1 128 ? -25.001 11.324 15.627 1.00 79.25 128 SER A C 1
ATOM 1047 O O . SER A 1 128 ? -25.848 10.520 15.249 1.00 79.25 128 SER A O 1
ATOM 1049 N N . PHE A 1 129 ? -23.893 11.551 14.927 1.00 76.12 129 PHE A N 1
ATOM 1050 C CA . PHE A 1 129 ? -23.649 10.965 13.615 1.00 76.12 129 PHE A CA 1
ATOM 1051 C C . PHE A 1 129 ? -23.410 9.454 13.694 1.00 76.12 129 PHE A C 1
ATOM 1053 O O . PHE A 1 129 ? -23.979 8.707 12.894 1.00 76.12 129 PHE A O 1
ATOM 1060 N N . VAL A 1 130 ? -22.643 9.002 14.692 1.00 80.69 130 VAL A N 1
ATOM 1061 C CA . VAL A 1 130 ? -22.428 7.576 14.982 1.00 80.69 130 VAL A CA 1
ATOM 1062 C C . VAL A 1 130 ? -23.734 6.902 15.397 1.00 80.69 130 VAL A C 1
ATOM 1064 O O . VAL A 1 130 ? -24.041 5.823 14.897 1.00 80.69 130 VAL A O 1
ATOM 1067 N N . LYS A 1 131 ? -24.552 7.551 16.237 1.00 83.06 131 LYS A N 1
ATOM 1068 C CA . LYS A 1 131 ? -25.859 7.019 16.652 1.00 83.06 131 LYS A CA 1
ATOM 1069 C C . LYS A 1 131 ? -26.775 6.742 15.455 1.00 83.06 131 LYS A C 1
ATOM 1071 O O . LYS A 1 131 ? -27.467 5.732 15.451 1.00 83.06 131 LYS A O 1
ATOM 1076 N N . HIS A 1 132 ? -26.760 7.605 14.440 1.00 80.94 132 HIS A N 1
ATOM 1077 C CA . HIS A 1 132 ? -27.601 7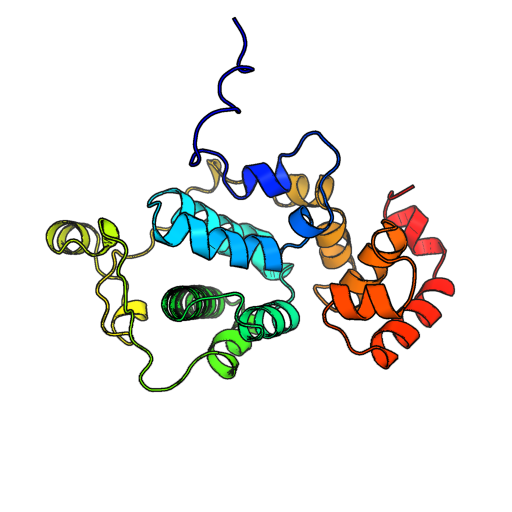.441 13.250 1.00 80.94 132 HIS A CA 1
ATOM 1078 C C . HIS A 1 132 ? -27.069 6.426 12.229 1.00 80.94 132 HIS A C 1
ATOM 1080 O O . HIS A 1 132 ? -27.864 5.842 11.501 1.00 80.94 132 HIS A O 1
ATOM 1086 N N . HIS A 1 133 ? -25.753 6.212 12.153 1.00 77.75 133 HIS A N 1
ATOM 1087 C CA . HIS A 1 133 ? -25.138 5.405 11.086 1.00 77.75 133 HIS A CA 1
ATOM 1088 C C . HIS A 1 133 ? -24.484 4.104 11.576 1.00 77.75 133 HIS A C 1
ATOM 1090 O O . HIS A 1 133 ? -23.964 3.336 10.766 1.00 77.75 133 HIS A O 1
ATOM 1096 N N . GLY A 1 134 ? -24.503 3.856 12.885 1.00 83.75 134 GLY A N 1
ATOM 1097 C CA . GLY A 1 134 ? -23.792 2.754 13.525 1.00 83.75 134 GLY A CA 1
ATOM 1098 C C . GLY A 1 134 ? -22.303 3.046 13.719 1.00 83.75 134 GLY A C 1
ATOM 1099 O O . GLY A 1 134 ? -21.708 3.865 13.012 1.00 83.75 134 GLY A O 1
ATOM 1100 N N . ALA A 1 135 ? -21.702 2.356 14.687 1.00 84.38 135 ALA A N 1
ATOM 1101 C CA . ALA A 1 135 ? -20.272 2.421 14.963 1.00 84.38 135 ALA A CA 1
ATOM 1102 C C . ALA A 1 135 ? -19.507 1.349 14.178 1.00 84.38 135 ALA A C 1
ATOM 1104 O O . ALA A 1 135 ? -20.003 0.250 13.929 1.00 84.38 135 ALA A O 1
ATOM 1105 N N . GLU A 1 136 ? -18.284 1.681 13.795 1.00 85.06 136 GLU A N 1
ATOM 1106 C CA . GLU A 1 136 ? -17.323 0.750 13.240 1.00 85.06 136 GLU A CA 1
ATOM 1107 C C . GLU A 1 136 ? -16.604 0.023 14.379 1.00 85.06 136 GLU A C 1
ATOM 1109 O O . GLU A 1 136 ? -15.738 0.592 15.045 1.00 85.06 136 GLU A O 1
ATOM 1114 N N . GLU A 1 137 ? -16.959 -1.243 14.594 1.00 85.75 137 GLU A N 1
ATOM 1115 C CA . GLU A 1 137 ? -16.457 -2.050 15.714 1.00 85.75 137 GLU A CA 1
ATOM 1116 C C . GLU A 1 137 ? -14.929 -2.156 15.731 1.00 85.75 137 GLU A C 1
ATOM 1118 O O . GLU A 1 137 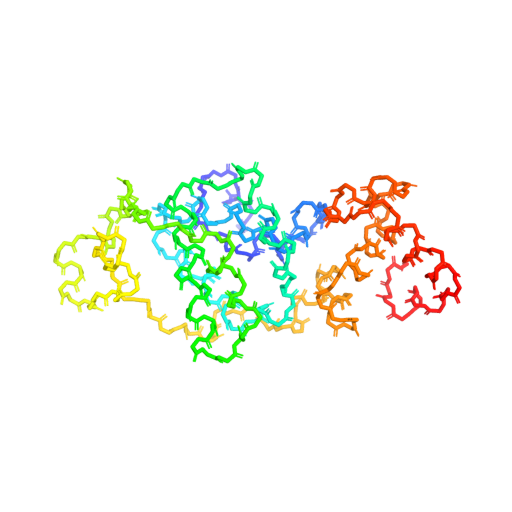? -14.316 -2.115 16.796 1.00 85.75 137 GLU A O 1
ATOM 1123 N N . ALA A 1 138 ? -14.303 -2.195 14.553 1.00 85.31 138 ALA A N 1
ATOM 1124 C CA . ALA A 1 138 ? -12.853 -2.278 14.416 1.00 85.31 138 ALA A CA 1
ATOM 1125 C C . ALA A 1 138 ? -12.103 -1.066 15.004 1.00 85.31 138 ALA A C 1
ATOM 1127 O O . ALA A 1 138 ? -10.917 -1.172 15.289 1.00 85.31 138 ALA A O 1
ATOM 1128 N N . PHE A 1 139 ? -12.761 0.080 15.218 1.00 87.06 139 PHE A N 1
ATOM 1129 C CA . PHE A 1 139 ? -12.138 1.230 15.885 1.00 87.06 139 PHE A CA 1
ATOM 1130 C C . PHE A 1 139 ? -12.283 1.215 17.407 1.00 87.06 139 PHE A C 1
ATOM 1132 O O . PHE A 1 139 ? -11.509 1.886 18.098 1.00 87.06 139 PHE A O 1
ATOM 1139 N N . LEU A 1 140 ? -13.214 0.425 17.950 1.00 87.12 140 LEU A N 1
ATOM 1140 C CA . LEU A 1 140 ? -13.454 0.368 19.392 1.00 87.12 140 LEU A CA 1
ATOM 1141 C C . LEU A 1 140 ? -12.222 -0.152 20.141 1.00 87.12 140 LEU A C 1
ATOM 1143 O O . LEU A 1 140 ? -11.889 0.373 21.203 1.00 87.12 140 LEU A O 1
ATOM 1147 N N . GLU A 1 141 ? -11.484 -1.104 19.558 1.00 89.88 141 GLU A N 1
ATOM 1148 C CA . GLU A 1 141 ? -10.236 -1.621 20.143 1.00 89.88 141 GLU A CA 1
ATOM 1149 C C . GLU A 1 141 ? -9.131 -0.557 20.262 1.00 89.88 141 GLU A C 1
ATOM 1151 O O . GLU A 1 141 ? -8.224 -0.690 21.083 1.00 89.88 141 GLU A O 1
ATOM 1156 N N . PHE A 1 142 ? -9.229 0.524 19.484 1.00 90.44 142 PHE A N 1
ATOM 1157 C CA . PHE A 1 142 ? -8.310 1.661 19.504 1.00 90.44 142 PHE A CA 1
ATOM 1158 C C . PHE A 1 142 ? -8.851 2.847 20.318 1.00 90.44 142 PHE A C 1
ATOM 1160 O O . PHE A 1 142 ? -8.304 3.952 20.246 1.00 90.44 142 PHE A O 1
ATOM 1167 N N . GLY A 1 143 ? -9.916 2.627 21.100 1.00 87.19 143 GLY A N 1
ATOM 1168 C CA . GLY A 1 143 ? -10.545 3.640 21.950 1.00 87.19 143 GLY A CA 1
ATOM 1169 C C . GLY A 1 143 ? -11.345 4.684 21.173 1.00 87.19 143 GLY A C 1
ATOM 1170 O O . GLY A 1 143 ? -11.515 5.803 21.652 1.00 87.19 143 GLY A O 1
ATOM 1171 N N . ALA A 1 144 ? -11.805 4.344 19.969 1.00 84.75 144 ALA A N 1
ATOM 1172 C CA . ALA A 1 144 ? -12.429 5.270 19.042 1.00 84.75 144 ALA A CA 1
ATOM 1173 C C . ALA A 1 144 ? -13.819 4.796 18.620 1.00 84.75 144 ALA A C 1
ATOM 1175 O O . ALA A 1 144 ? -14.005 3.654 18.213 1.00 84.75 144 ALA A O 1
ATOM 1176 N N . SER A 1 145 ? -14.788 5.709 18.651 1.00 83.38 145 SER A N 1
ATOM 1177 C CA . SER A 1 145 ? -16.102 5.483 18.054 1.00 83.38 145 SER A CA 1
ATOM 1178 C C . SER A 1 145 ? -16.194 6.290 16.767 1.00 83.38 145 SER A C 1
ATOM 1180 O O . SER A 1 145 ? -16.239 7.521 16.792 1.00 83.38 145 SER A O 1
ATOM 1182 N N . VAL A 1 146 ? -16.148 5.587 15.640 1.00 80.25 146 VAL A N 1
ATOM 1183 C CA . VAL A 1 146 ? -16.214 6.160 14.292 1.00 80.25 146 VAL A CA 1
ATOM 1184 C C . VAL A 1 146 ? -17.408 5.541 13.586 1.00 80.25 146 VAL A C 1
ATOM 1186 O O . VAL A 1 146 ? -17.726 4.378 13.815 1.00 80.25 146 VAL A O 1
ATOM 1189 N N . ARG A 1 147 ? -18.090 6.305 12.735 1.00 79.31 147 ARG A N 1
ATOM 1190 C CA . ARG A 1 147 ? -19.178 5.795 11.897 1.00 79.31 147 ARG A CA 1
ATOM 1191 C C . ARG A 1 147 ? -18.754 4.541 11.112 1.00 79.31 147 ARG A C 1
ATOM 1193 O O . ARG A 1 147 ? -17.676 4.512 10.520 1.00 79.31 147 ARG A O 1
ATOM 1200 N N . LYS A 1 148 ? -19.662 3.564 11.028 1.00 79.19 148 LYS A N 1
ATOM 1201 C CA . LYS A 1 148 ? -19.528 2.352 10.211 1.00 79.19 148 LYS A CA 1
ATOM 1202 C C . LYS A 1 148 ? -19.255 2.674 8.743 1.00 79.19 148 LYS A C 1
ATOM 1204 O O . LYS A 1 148 ? -19.921 3.527 8.147 1.00 79.19 148 LYS A O 1
ATOM 1209 N N . PHE A 1 149 ? -18.319 1.945 8.139 1.00 73.62 149 PHE A N 1
ATOM 1210 C CA . PHE A 1 149 ? -18.041 2.096 6.713 1.00 73.62 149 PHE A CA 1
ATOM 1211 C C . PHE A 1 149 ? -19.186 1.512 5.883 1.00 73.62 149 PHE A C 1
ATOM 1213 O O . PHE A 1 149 ? -19.562 0.351 6.067 1.00 73.62 149 PHE A O 1
ATOM 1220 N N . LEU A 1 150 ? -19.744 2.317 4.978 1.00 67.38 150 LEU A N 1
ATOM 1221 C CA . LEU A 1 150 ? -20.782 1.856 4.059 1.00 67.38 150 LEU A CA 1
ATOM 1222 C C . LEU A 1 150 ? -20.173 1.097 2.884 1.00 67.38 150 LEU A C 1
ATOM 1224 O O . LEU A 1 150 ? -19.034 1.338 2.495 1.00 67.38 150 LEU A O 1
ATOM 1228 N N . ALA A 1 151 ? -20.957 0.176 2.321 1.00 59.88 151 ALA A N 1
ATOM 1229 C CA . ALA A 1 151 ? -20.578 -0.489 1.090 1.00 59.88 151 ALA A CA 1
ATOM 1230 C C . ALA A 1 151 ? -20.656 0.509 -0.090 1.00 59.88 151 ALA A C 1
ATOM 1232 O O . ALA A 1 151 ? -21.681 1.181 -0.242 1.00 59.88 151 ALA A O 1
ATOM 1233 N N . PRO A 1 152 ? -19.610 0.599 -0.923 1.00 58.19 152 PRO A N 1
ATOM 1234 C CA . PRO A 1 152 ? -19.578 1.466 -2.098 1.00 58.19 152 PRO A CA 1
ATOM 1235 C C . PRO A 1 152 ? -20.715 1.217 -3.081 1.00 58.19 152 PRO A C 1
ATOM 1237 O O . PRO A 1 152 ? -21.113 0.076 -3.323 1.00 58.19 152 PRO A O 1
ATOM 1240 N N . SER A 1 153 ? -21.122 2.281 -3.778 1.00 59.16 153 SER A N 1
ATOM 1241 C CA . SER A 1 153 ? -21.832 2.139 -5.049 1.00 59.16 153 SER A CA 1
ATOM 1242 C C . SER A 1 153 ? -20.831 1.909 -6.182 1.00 59.16 153 SER A C 1
ATOM 1244 O O . SER A 1 153 ? -20.054 2.803 -6.521 1.00 59.16 153 SER A O 1
ATOM 1246 N N . ASP A 1 154 ? -20.893 0.732 -6.808 1.00 63.78 154 ASP A N 1
ATOM 1247 C CA . ASP A 1 154 ? -19.978 0.311 -7.882 1.00 63.78 154 ASP A CA 1
ATOM 1248 C C . ASP A 1 154 ? -19.953 1.282 -9.084 1.00 63.78 154 ASP A C 1
ATOM 1250 O O . ASP A 1 154 ? -18.952 1.406 -9.786 1.00 63.78 154 ASP A O 1
ATOM 1254 N N . LYS A 1 155 ? -21.038 2.047 -9.274 1.00 62.56 155 LYS A N 1
ATOM 1255 C CA . LYS A 1 155 ? -21.250 2.963 -10.406 1.00 62.56 155 LYS A CA 1
ATOM 1256 C C . LYS A 1 155 ? -20.288 4.157 -10.453 1.00 62.56 155 LYS A C 1
ATOM 1258 O O . LYS A 1 155 ? -20.188 4.795 -11.496 1.00 62.56 155 LYS A O 1
ATOM 1263 N N . LYS A 1 156 ? -19.617 4.493 -9.345 1.00 62.56 156 LYS A N 1
ATOM 1264 C CA . LYS A 1 156 ? -18.718 5.663 -9.254 1.00 62.56 156 LYS A CA 1
ATOM 1265 C C . LYS A 1 156 ? -17.234 5.316 -9.405 1.00 62.56 156 LYS A C 1
ATOM 1267 O O . LYS A 1 156 ? -16.406 6.223 -9.440 1.00 62.56 156 LYS A O 1
ATOM 1272 N N . LEU A 1 157 ? -16.886 4.031 -9.480 1.00 68.06 157 LEU A N 1
ATOM 1273 C CA . LEU A 1 157 ? -15.496 3.582 -9.548 1.00 68.06 157 LEU A CA 1
ATOM 1274 C C . LEU A 1 157 ? -15.098 3.220 -10.976 1.00 68.06 157 LEU A C 1
ATOM 1276 O O . LEU A 1 157 ? -15.865 2.606 -11.717 1.00 68.06 157 LEU A O 1
ATOM 1280 N N . LEU A 1 158 ? -13.851 3.530 -11.340 1.00 71.19 158 LEU A N 1
ATOM 1281 C CA . LEU A 1 158 ? -13.273 3.040 -12.586 1.00 71.19 158 LEU A CA 1
ATOM 1282 C C . LEU A 1 158 ? -13.281 1.507 -12.618 1.00 71.19 158 LEU A C 1
ATOM 1284 O O . LEU A 1 158 ? -13.104 0.819 -11.605 1.00 71.19 158 LEU A O 1
ATOM 1288 N N . THR A 1 159 ? -13.460 0.964 -13.819 1.00 77.69 159 THR A N 1
ATOM 1289 C CA . THR A 1 159 ? -13.275 -0.467 -14.047 1.00 77.69 159 THR A CA 1
ATOM 1290 C C . THR A 1 159 ? -11.795 -0.817 -13.931 1.00 77.69 159 THR A C 1
ATOM 1292 O O . THR A 1 159 ? -10.923 -0.014 -14.271 1.00 77.69 159 THR A O 1
ATOM 1295 N N . LEU A 1 160 ? -11.496 -2.046 -13.504 1.00 78.56 160 LEU A N 1
ATOM 1296 C CA . LEU A 1 160 ? -10.116 -2.527 -13.424 1.00 78.56 160 LEU A CA 1
ATOM 1297 C C . LEU A 1 160 ? -9.392 -2.390 -14.774 1.00 78.56 160 LEU A C 1
ATOM 1299 O O . LEU A 1 160 ? -8.266 -1.911 -14.830 1.00 78.56 160 LEU A O 1
ATOM 1303 N N . LYS A 1 161 ? -10.077 -2.707 -15.881 1.00 82.06 161 LYS A N 1
ATOM 1304 C CA . LYS A 1 161 ? -9.549 -2.544 -17.244 1.00 82.06 161 LYS A CA 1
ATOM 1305 C C . LYS A 1 161 ? -9.102 -1.105 -17.535 1.00 82.06 161 LYS A C 1
ATOM 1307 O O . LYS A 1 161 ? -8.047 -0.910 -18.134 1.00 82.06 161 LYS A O 1
ATOM 1312 N N . ALA A 1 162 ? -9.880 -0.105 -17.115 1.00 80.19 162 ALA A N 1
ATOM 1313 C CA . ALA A 1 162 ? -9.523 1.300 -17.304 1.00 80.19 162 ALA A CA 1
ATOM 1314 C C . ALA A 1 162 ? -8.292 1.698 -16.473 1.00 80.19 162 ALA A C 1
ATOM 1316 O O . ALA A 1 162 ? -7.423 2.404 -16.982 1.00 80.19 162 ALA A O 1
ATOM 1317 N N . ILE A 1 163 ? -8.186 1.196 -15.238 1.00 78.44 163 ILE A N 1
ATOM 1318 C CA . ILE A 1 163 ? -7.034 1.426 -14.352 1.00 78.44 163 ILE A CA 1
ATOM 1319 C C . ILE A 1 163 ? -5.757 0.833 -14.965 1.00 78.44 163 ILE A C 1
ATOM 1321 O O . ILE A 1 163 ? -4.754 1.531 -15.094 1.00 78.44 163 ILE A O 1
ATOM 1325 N N . LEU A 1 164 ? -5.801 -0.424 -15.418 1.00 81.31 164 LEU A N 1
ATOM 1326 C CA . LEU A 1 164 ? -4.640 -1.112 -16.001 1.00 81.31 164 LEU A CA 1
ATOM 1327 C C . LEU A 1 164 ? -4.165 -0.494 -17.321 1.00 81.31 164 LEU A C 1
ATOM 1329 O O . LEU A 1 164 ? -2.982 -0.561 -17.637 1.00 81.31 164 LEU A O 1
ATOM 1333 N N . LYS A 1 165 ? -5.066 0.125 -18.095 1.00 79.06 165 LYS A N 1
ATOM 1334 C CA . LYS A 1 165 ? -4.685 0.847 -19.319 1.00 79.06 165 LYS A CA 1
ATOM 1335 C C . LYS A 1 165 ? -3.822 2.078 -19.015 1.00 79.06 165 LYS A C 1
ATOM 1337 O O . LYS A 1 165 ? -3.044 2.484 -19.868 1.00 79.06 165 LYS A O 1
ATOM 1342 N N . ARG A 1 166 ? -3.982 2.675 -17.830 1.00 75.50 166 ARG A N 1
ATOM 1343 C CA . ARG A 1 166 ? -3.352 3.949 -17.451 1.00 75.50 166 ARG A CA 1
ATOM 1344 C C . ARG A 1 166 ? -2.179 3.793 -16.491 1.00 75.50 166 ARG A C 1
ATOM 1346 O O . ARG A 1 166 ? -1.319 4.660 -16.459 1.00 75.50 166 ARG A O 1
ATOM 1353 N N . ASN A 1 167 ? -2.125 2.708 -15.722 1.00 78.88 167 ASN A N 1
ATOM 1354 C CA . ASN A 1 167 ? -1.041 2.459 -14.780 1.00 78.88 167 ASN A CA 1
ATOM 1355 C C . ASN A 1 167 ? -0.242 1.215 -15.199 1.00 78.88 167 ASN A C 1
ATOM 1357 O O . ASN A 1 167 ? -0.655 0.075 -14.963 1.00 78.88 167 ASN A O 1
ATOM 1361 N N . GLY A 1 168 ? 0.916 1.455 -15.824 1.00 80.06 168 GLY A N 1
ATOM 1362 C CA . GLY A 1 168 ? 1.822 0.403 -16.294 1.00 80.06 168 GLY A CA 1
ATOM 1363 C C . GLY A 1 168 ? 2.375 -0.471 -15.165 1.00 80.06 168 GLY A C 1
ATOM 1364 O O . GLY A 1 168 ? 2.569 -1.670 -15.360 1.00 80.06 168 GLY A O 1
ATOM 1365 N N . TRP A 1 169 ? 2.536 0.091 -13.964 1.00 85.81 169 TRP A N 1
ATOM 1366 C CA . TRP A 1 169 ? 2.997 -0.645 -12.789 1.00 85.81 169 TRP A CA 1
ATOM 1367 C C . TRP A 1 169 ? 1.965 -1.698 -12.360 1.00 85.81 169 TRP A C 1
ATOM 1369 O O . TRP A 1 169 ? 2.273 -2.887 -12.246 1.00 85.81 169 TRP A O 1
ATOM 1379 N N . LEU A 1 170 ? 0.701 -1.297 -12.209 1.00 86.44 170 LEU A N 1
ATOM 1380 C CA . LEU A 1 170 ? -0.404 -2.208 -11.908 1.00 86.44 170 LEU A CA 1
ATOM 1381 C C . LEU A 1 170 ? -0.656 -3.204 -13.041 1.00 86.44 170 LEU A C 1
ATOM 1383 O O . LEU A 1 170 ? -0.986 -4.356 -12.761 1.00 86.44 170 LEU A O 1
ATOM 1387 N N . LYS A 1 171 ? -0.473 -2.800 -14.305 1.00 86.25 171 LYS A N 1
ATOM 1388 C CA . LYS A 1 171 ? -0.540 -3.707 -15.463 1.00 86.25 171 LYS A CA 1
ATOM 1389 C C . LYS A 1 171 ? 0.485 -4.832 -15.343 1.00 86.25 171 LYS A C 1
ATOM 1391 O O . LYS A 1 171 ? 0.125 -5.995 -15.499 1.00 86.25 171 LYS A O 1
ATOM 1396 N N . LEU A 1 172 ? 1.728 -4.504 -14.999 1.00 86.69 172 LEU A N 1
ATOM 1397 C CA . LEU A 1 172 ? 2.780 -5.494 -14.770 1.00 86.69 172 LEU A CA 1
ATOM 1398 C C . LEU A 1 172 ? 2.444 -6.443 -13.616 1.00 86.69 172 LEU A C 1
ATOM 1400 O O . LEU A 1 172 ? 2.596 -7.657 -13.748 1.00 86.69 172 LEU A O 1
ATOM 1404 N N . ARG A 1 173 ? 1.900 -5.922 -12.514 1.00 89.62 173 ARG A N 1
ATOM 1405 C CA . ARG A 1 173 ? 1.450 -6.756 -11.388 1.00 89.62 173 ARG A CA 1
ATOM 1406 C C . ARG A 1 173 ? 0.247 -7.629 -11.717 1.00 89.62 173 ARG A C 1
ATOM 1408 O O . ARG A 1 173 ? 0.137 -8.721 -11.174 1.00 89.62 173 ARG A O 1
ATOM 1415 N N . ALA A 1 174 ? -0.642 -7.186 -12.600 1.00 89.75 174 ALA A N 1
ATOM 1416 C CA . ALA A 1 174 ? -1.748 -8.016 -13.067 1.00 89.75 174 ALA A CA 1
ATOM 1417 C C . ALA A 1 174 ? -1.251 -9.220 -13.886 1.00 89.75 174 ALA A C 1
ATOM 1419 O O . ALA A 1 174 ? -1.880 -10.272 -13.856 1.00 89.75 174 ALA A O 1
ATOM 1420 N N . LEU A 1 175 ? -0.116 -9.079 -14.580 1.00 88.69 175 LEU A N 1
ATOM 1421 C CA . LEU A 1 175 ? 0.485 -10.142 -15.391 1.00 88.69 175 LEU A CA 1
ATOM 1422 C C . LEU A 1 175 ? 1.390 -11.076 -14.581 1.00 88.69 175 LEU A C 1
ATOM 1424 O O . LEU A 1 175 ? 1.383 -12.283 -14.798 1.00 88.69 175 LEU A O 1
ATOM 1428 N N . MET A 1 176 ? 2.182 -10.526 -13.660 1.00 89.06 176 MET A N 1
ATOM 1429 C CA . MET A 1 176 ? 3.245 -11.261 -12.958 1.00 89.06 176 MET A CA 1
ATOM 1430 C C . MET A 1 176 ? 2.948 -11.509 -11.475 1.00 89.06 176 MET A C 1
ATOM 1432 O O . MET A 1 176 ? 3.734 -12.161 -10.785 1.00 89.06 176 MET A O 1
ATOM 1436 N N . GLY A 1 177 ? 1.841 -10.970 -10.970 1.00 91.88 177 GLY A N 1
ATOM 1437 C CA . GLY A 1 177 ? 1.520 -10.894 -9.550 1.00 91.88 177 GLY A CA 1
ATOM 1438 C C . GLY A 1 177 ? 2.124 -9.660 -8.854 1.00 91.88 177 GLY A C 1
ATOM 1439 O O . GLY A 1 177 ? 3.097 -9.070 -9.332 1.00 91.88 177 GLY A O 1
ATOM 1440 N N . PRO A 1 178 ? 1.568 -9.252 -7.699 1.00 92.94 178 PRO A N 1
ATOM 1441 C CA . PRO A 1 178 ? 2.040 -8.105 -6.923 1.00 92.94 178 PRO A CA 1
ATOM 1442 C C . PRO A 1 178 ? 3.280 -8.461 -6.090 1.00 92.94 178 PRO A C 1
ATOM 1444 O O . PRO A 1 178 ? 3.185 -8.757 -4.898 1.00 92.94 178 PRO A O 1
ATOM 1447 N N . ASN A 1 179 ? 4.443 -8.471 -6.735 1.00 93.75 179 ASN A N 1
ATOM 1448 C CA . ASN A 1 179 ? 5.718 -8.865 -6.139 1.00 93.75 179 ASN A CA 1
ATOM 1449 C C . ASN A 1 179 ? 6.867 -7.945 -6.586 1.00 93.75 179 ASN A C 1
ATOM 1451 O O . ASN A 1 179 ? 6.732 -7.144 -7.511 1.00 93.75 179 ASN A O 1
ATOM 1455 N N . TYR A 1 180 ? 8.033 -8.107 -5.952 1.00 93.31 180 TYR A N 1
ATOM 1456 C CA . TYR A 1 180 ? 9.224 -7.315 -6.274 1.00 93.31 180 TYR A CA 1
ATOM 1457 C C . TYR A 1 180 ? 9.690 -7.468 -7.722 1.00 93.31 180 TYR A C 1
ATOM 1459 O O . TYR A 1 180 ? 10.278 -6.536 -8.255 1.00 93.31 180 TYR A O 1
ATOM 1467 N N . ARG A 1 181 ? 9.426 -8.607 -8.376 1.00 92.19 181 ARG A N 1
ATOM 1468 C CA . ARG A 1 181 ? 9.810 -8.810 -9.776 1.00 92.19 181 ARG A CA 1
ATOM 1469 C C . ARG A 1 181 ? 9.046 -7.856 -10.691 1.00 92.19 181 ARG A C 1
ATOM 1471 O O . ARG A 1 181 ? 9.680 -7.168 -11.483 1.00 92.19 181 ARG A O 1
ATOM 1478 N N . ALA A 1 182 ? 7.725 -7.768 -10.538 1.00 91.00 182 ALA A N 1
ATOM 1479 C CA . ALA A 1 182 ? 6.904 -6.815 -11.284 1.00 91.00 182 ALA A CA 1
ATOM 1480 C C . ALA A 1 182 ? 7.346 -5.361 -11.034 1.00 91.00 182 ALA A C 1
ATOM 1482 O O . ALA A 1 182 ? 7.463 -4.581 -11.976 1.00 91.00 182 ALA A O 1
ATOM 1483 N N . ASP A 1 183 ? 7.641 -5.021 -9.775 1.00 91.88 183 ASP A N 1
ATOM 1484 C CA . ASP A 1 183 ? 8.052 -3.670 -9.372 1.00 91.88 183 ASP A CA 1
ATOM 1485 C C . ASP A 1 183 ? 9.399 -3.262 -9.976 1.00 91.88 183 ASP A C 1
ATOM 1487 O O . ASP A 1 183 ? 9.535 -2.188 -10.560 1.00 91.88 183 ASP A O 1
ATOM 1491 N N . VAL A 1 184 ? 10.398 -4.134 -9.857 1.00 92.38 184 VAL A N 1
ATOM 1492 C CA . VAL A 1 184 ? 11.757 -3.891 -10.350 1.00 92.38 184 VAL A CA 1
ATOM 1493 C C . VAL A 1 184 ? 11.787 -3.819 -11.877 1.00 92.38 184 VAL A C 1
ATOM 1495 O O . VAL A 1 184 ? 12.448 -2.933 -12.421 1.00 92.38 184 VAL A O 1
ATOM 1498 N N . ILE A 1 185 ? 11.047 -4.697 -12.566 1.00 89.81 185 ILE A N 1
ATOM 1499 C CA . ILE A 1 185 ? 10.925 -4.662 -14.030 1.00 89.81 185 ILE A CA 1
ATOM 1500 C C . ILE A 1 185 ? 10.287 -3.346 -14.470 1.00 89.81 185 ILE A C 1
ATOM 1502 O O . ILE A 1 185 ? 10.864 -2.669 -15.315 1.00 89.81 185 ILE A O 1
ATOM 1506 N N . TYR A 1 186 ? 9.167 -2.939 -13.858 1.00 88.75 186 TYR A N 1
ATOM 1507 C CA . TYR A 1 186 ? 8.510 -1.671 -14.190 1.00 88.75 186 TYR A CA 1
ATOM 1508 C C . TYR A 1 186 ? 9.459 -0.480 -14.036 1.00 88.75 186 TYR A C 1
ATOM 1510 O O . TYR A 1 186 ? 9.572 0.352 -14.934 1.00 88.75 186 TYR A O 1
ATOM 1518 N N . LEU A 1 187 ? 10.158 -0.393 -12.901 1.00 88.69 187 LEU A N 1
ATOM 1519 C CA . LEU A 1 187 ? 11.061 0.720 -12.606 1.00 88.69 187 LEU A CA 1
ATOM 1520 C C . LEU A 1 187 ? 12.230 0.801 -13.596 1.00 88.69 187 LEU A C 1
ATOM 1522 O O . LEU A 1 187 ? 12.684 1.896 -13.919 1.00 88.69 187 LEU A O 1
ATOM 1526 N N . ARG A 1 188 ? 12.717 -0.333 -14.107 1.00 88.25 188 ARG A N 1
ATOM 1527 C CA . ARG A 1 188 ? 13.760 -0.339 -15.140 1.00 88.25 188 ARG A CA 1
ATOM 1528 C C . ARG A 1 188 ? 13.208 -0.031 -16.526 1.00 88.25 188 ARG A C 1
ATOM 1530 O O . ARG A 1 188 ? 13.758 0.842 -17.188 1.00 88.25 188 ARG A O 1
ATOM 1537 N N . SER A 1 189 ? 12.116 -0.678 -16.936 1.00 84.31 189 SER A N 1
ATOM 1538 C CA . SER A 1 189 ? 11.541 -0.515 -18.279 1.00 84.31 189 SER A CA 1
ATOM 1539 C C . SER A 1 189 ? 10.941 0.875 -18.503 1.00 84.31 189 SER A C 1
ATOM 1541 O O . SER A 1 189 ? 10.954 1.383 -19.615 1.00 84.31 189 SER A O 1
ATOM 1543 N N . SER A 1 190 ? 10.431 1.520 -17.450 1.00 82.31 190 SER A N 1
ATOM 1544 C CA . SER A 1 190 ? 9.932 2.904 -17.510 1.00 82.31 190 SER A CA 1
ATOM 1545 C C . SER A 1 190 ? 11.043 3.963 -17.521 1.00 82.31 190 SER A C 1
ATOM 1547 O O . SER A 1 190 ? 10.752 5.152 -17.622 1.00 82.31 190 SER A O 1
ATOM 1549 N N . GLY A 1 191 ? 12.312 3.564 -17.367 1.00 83.81 191 GLY A N 1
ATOM 1550 C CA . GLY A 1 191 ? 13.443 4.484 -17.221 1.00 83.81 191 GLY A CA 1
ATOM 1551 C C . GLY A 1 191 ? 13.515 5.196 -15.863 1.00 83.81 191 GLY A C 1
ATOM 1552 O O . GLY A 1 191 ? 14.377 6.053 -15.672 1.00 83.81 191 GLY A O 1
ATOM 1553 N N . ALA A 1 192 ? 12.644 4.839 -14.914 1.00 84.81 192 ALA A N 1
ATOM 1554 C CA . ALA A 1 192 ? 12.584 5.420 -13.574 1.00 84.81 192 ALA A CA 1
ATOM 1555 C C . ALA A 1 192 ? 13.855 5.179 -12.753 1.00 84.81 192 ALA A C 1
ATOM 1557 O O . ALA A 1 192 ? 14.350 6.076 -12.074 1.00 84.81 192 ALA A O 1
ATOM 1558 N N . ALA A 1 193 ? 14.379 3.959 -12.829 1.00 88.50 193 ALA A N 1
ATOM 1559 C CA . ALA A 1 193 ? 15.639 3.567 -12.225 1.00 88.50 193 ALA A CA 1
ATOM 1560 C C . ALA A 1 193 ? 16.689 3.370 -13.319 1.00 88.50 193 ALA A C 1
ATOM 1562 O O . ALA A 1 193 ? 16.498 2.570 -14.237 1.00 88.50 193 ALA A O 1
ATOM 1563 N N . LYS A 1 194 ? 17.836 4.041 -13.204 1.00 89.50 194 LYS A N 1
ATOM 1564 C CA . LYS A 1 194 ? 18.946 3.953 -14.168 1.00 89.50 194 LYS A CA 1
ATOM 1565 C C . LYS A 1 194 ? 19.866 2.768 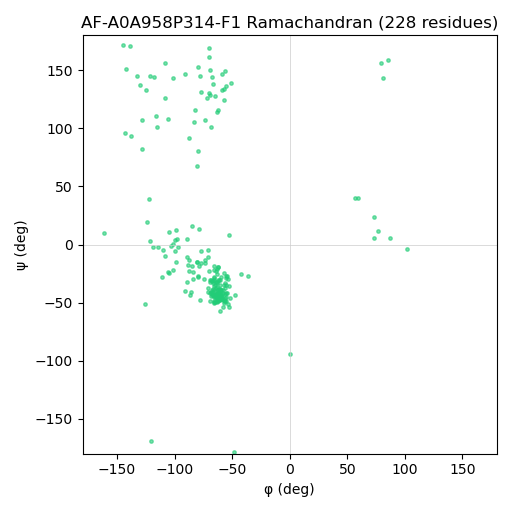-13.906 1.00 89.50 194 LYS A C 1
ATOM 1567 O O . LYS A 1 194 ? 20.533 2.296 -14.821 1.00 89.50 194 LYS A O 1
ATOM 1572 N N . ASN A 1 195 ? 19.898 2.283 -12.670 1.00 90.81 195 ASN A N 1
ATOM 1573 C CA . ASN A 1 195 ? 20.768 1.196 -12.235 1.00 90.81 195 ASN A CA 1
ATOM 1574 C C . ASN A 1 195 ? 20.078 0.305 -11.186 1.00 90.81 195 ASN A C 1
ATOM 1576 O O . ASN A 1 195 ? 18.992 0.608 -10.687 1.00 90.81 195 ASN A O 1
ATOM 1580 N N . VAL A 1 196 ? 20.729 -0.813 -10.852 1.00 93.50 196 VAL A N 1
ATOM 1581 C CA . VAL A 1 196 ? 20.232 -1.815 -9.892 1.00 93.50 196 VAL A CA 1
ATOM 1582 C C . VAL A 1 196 ? 20.002 -1.209 -8.506 1.00 93.50 196 VAL A C 1
ATOM 1584 O O . VAL A 1 196 ? 19.012 -1.528 -7.853 1.00 93.50 196 VAL A O 1
ATOM 1587 N N . SER A 1 197 ? 20.890 -0.317 -8.061 1.00 94.19 197 SER A N 1
ATOM 1588 C CA . SER A 1 197 ? 20.800 0.315 -6.740 1.00 94.19 197 SER A CA 1
ATOM 1589 C C . SER A 1 197 ? 19.566 1.212 -6.625 1.00 94.19 197 SER A C 1
ATOM 1591 O O . SER A 1 197 ? 18.804 1.120 -5.662 1.00 94.19 197 SER A O 1
ATOM 1593 N N . GLU A 1 198 ? 19.309 2.028 -7.649 1.00 92.19 198 GLU A N 1
ATOM 1594 C CA . GLU A 1 198 ? 18.109 2.861 -7.732 1.00 92.19 198 GLU A CA 1
ATOM 1595 C C . GLU A 1 198 ? 16.835 2.017 -7.756 1.00 92.19 198 GLU A C 1
ATOM 1597 O O . GLU A 1 198 ? 15.915 2.295 -6.986 1.00 92.19 198 GLU A O 1
ATOM 1602 N N . ALA A 1 199 ? 16.804 0.951 -8.563 1.00 92.19 199 ALA A N 1
ATOM 1603 C CA . ALA A 1 199 ? 15.656 0.050 -8.635 1.00 92.19 199 ALA A CA 1
ATOM 1604 C C . ALA A 1 199 ? 15.386 -0.622 -7.280 1.00 92.19 199 ALA A C 1
ATOM 1606 O O . ALA A 1 199 ? 14.243 -0.642 -6.824 1.00 92.19 199 ALA A O 1
ATOM 1607 N N . ALA A 1 200 ? 16.432 -1.098 -6.598 1.00 93.38 200 ALA A N 1
ATOM 1608 C CA . ALA A 1 200 ? 16.331 -1.713 -5.277 1.00 93.38 200 ALA A CA 1
ATOM 1609 C C . ALA A 1 200 ? 15.750 -0.731 -4.249 1.00 93.38 200 ALA A C 1
ATOM 1611 O O . ALA A 1 200 ? 14.786 -1.048 -3.546 1.00 93.38 200 ALA A O 1
ATOM 1612 N N . ARG A 1 201 ? 16.280 0.499 -4.219 1.00 92.75 201 ARG A N 1
ATOM 1613 C CA . ARG A 1 201 ? 15.822 1.563 -3.319 1.00 92.75 201 ARG A CA 1
ATOM 1614 C C . ARG A 1 201 ? 14.360 1.934 -3.568 1.00 92.75 201 ARG A C 1
ATOM 1616 O O . ARG A 1 201 ? 13.589 2.005 -2.616 1.00 92.75 201 ARG A O 1
ATOM 1623 N N . MET A 1 202 ? 13.966 2.153 -4.822 1.00 90.25 202 MET A N 1
ATOM 1624 C CA . MET A 1 202 ? 12.599 2.562 -5.183 1.00 90.25 202 MET A CA 1
ATOM 1625 C C . MET A 1 202 ? 11.579 1.430 -4.987 1.00 90.25 202 MET A C 1
ATOM 1627 O O . MET A 1 202 ? 10.465 1.660 -4.508 1.00 90.25 202 MET A O 1
ATOM 1631 N N . ALA A 1 203 ? 11.964 0.187 -5.287 1.00 91.25 203 ALA A N 1
ATOM 1632 C CA . ALA A 1 203 ? 11.134 -0.988 -5.035 1.00 91.25 203 ALA A CA 1
ATOM 1633 C C . ALA A 1 203 ? 11.067 -1.361 -3.544 1.00 91.25 203 ALA A C 1
ATOM 1635 O O . ALA A 1 203 ? 10.182 -2.122 -3.160 1.00 91.25 203 ALA A O 1
ATOM 1636 N N . LEU A 1 204 ? 11.965 -0.835 -2.698 1.00 92.25 204 LEU A N 1
ATOM 1637 C CA . LEU A 1 204 ? 12.191 -1.278 -1.312 1.00 92.25 204 LEU A CA 1
ATOM 1638 C C . LEU A 1 204 ? 12.531 -2.775 -1.228 1.00 92.25 204 LEU A C 1
ATOM 1640 O O . LEU A 1 204 ? 12.065 -3.512 -0.346 1.00 92.25 204 LEU A O 1
ATOM 1644 N N . CYS A 1 205 ? 13.344 -3.213 -2.185 1.00 91.94 205 CYS A N 1
ATOM 1645 C CA . CYS A 1 205 ? 13.859 -4.565 -2.326 1.00 91.94 205 CYS A CA 1
ATOM 1646 C C . CYS A 1 205 ? 15.355 -4.598 -1.992 1.00 91.94 205 CYS A C 1
ATOM 1648 O O . CYS A 1 205 ? 16.051 -3.590 -2.102 1.00 91.94 205 CYS A O 1
ATOM 1650 N N . ASP A 1 206 ? 15.863 -5.765 -1.605 1.00 94.06 206 ASP A N 1
ATOM 1651 C CA . ASP A 1 206 ? 17.293 -5.947 -1.378 1.00 94.06 206 ASP A CA 1
ATOM 1652 C C . ASP A 1 206 ? 18.067 -5.850 -2.699 1.00 94.06 206 ASP A C 1
ATOM 1654 O O . ASP A 1 206 ? 17.609 -6.319 -3.748 1.00 94.06 206 ASP A O 1
ATOM 1658 N N . TYR A 1 207 ? 19.275 -5.283 -2.648 1.00 95.81 207 TYR A N 1
ATOM 1659 C CA . TYR A 1 207 ? 20.123 -5.110 -3.832 1.00 95.81 207 TYR A CA 1
ATOM 1660 C C . TYR A 1 207 ? 20.375 -6.439 -4.555 1.00 95.81 207 TYR A C 1
ATOM 1662 O O . TYR A 1 207 ? 20.152 -6.550 -5.758 1.00 95.81 207 TYR A O 1
ATOM 1670 N N . THR A 1 208 ? 20.764 -7.482 -3.815 1.00 95.25 208 THR A N 1
ATOM 1671 C CA . THR A 1 208 ? 21.052 -8.813 -4.371 1.00 95.25 208 THR A CA 1
ATOM 1672 C C . THR A 1 208 ? 19.829 -9.442 -5.037 1.00 95.25 208 THR A C 1
ATOM 1674 O O . THR A 1 208 ? 19.952 -10.077 -6.084 1.00 95.25 208 THR A O 1
ATOM 1677 N N . ALA A 1 209 ? 18.640 -9.261 -4.455 1.00 93.50 209 ALA A N 1
ATOM 1678 C CA . ALA A 1 209 ? 17.395 -9.752 -5.040 1.00 93.50 209 ALA A CA 1
ATOM 1679 C C . ALA A 1 209 ? 17.061 -8.995 -6.334 1.00 93.50 209 ALA A C 1
ATOM 1681 O O . ALA A 1 209 ? 16.745 -9.615 -7.346 1.00 93.50 209 ALA A O 1
ATOM 1682 N N . THR A 1 210 ? 17.223 -7.671 -6.319 1.00 93.50 210 THR A N 1
ATOM 1683 C CA . THR A 1 210 ? 17.024 -6.797 -7.484 1.00 93.50 210 THR A CA 1
ATOM 1684 C C . THR A 1 210 ? 17.974 -7.158 -8.623 1.00 93.50 210 THR A C 1
ATOM 1686 O O . THR A 1 210 ? 17.536 -7.318 -9.759 1.00 93.50 210 THR A O 1
ATOM 1689 N N . TYR A 1 211 ? 19.259 -7.364 -8.320 1.00 93.31 211 TYR A N 1
ATOM 1690 C CA . TYR A 1 211 ? 20.261 -7.793 -9.295 1.00 93.31 211 TYR A CA 1
ATOM 1691 C C . TYR A 1 211 ? 19.863 -9.109 -9.972 1.00 93.31 211 TYR A C 1
ATOM 1693 O O . TYR A 1 211 ? 19.875 -9.203 -11.196 1.00 93.31 211 TYR A O 1
ATOM 1701 N N . ARG A 1 212 ? 19.449 -10.112 -9.183 1.00 92.25 212 ARG A N 1
ATOM 1702 C CA . ARG A 1 212 ? 18.982 -11.402 -9.714 1.00 92.25 212 ARG A CA 1
ATOM 1703 C C . ARG A 1 212 ? 17.757 -11.230 -10.603 1.00 92.25 212 ARG A C 1
ATOM 1705 O O . ARG A 1 212 ? 17.743 -11.779 -11.696 1.00 92.25 212 ARG A O 1
ATOM 1712 N N . ILE A 1 213 ? 16.757 -10.466 -10.155 1.00 91.50 213 ILE A N 1
ATOM 1713 C CA . ILE A 1 213 ? 15.552 -10.183 -10.947 1.00 91.50 213 ILE A CA 1
ATOM 1714 C C . ILE A 1 213 ? 15.942 -9.624 -12.314 1.00 91.50 213 ILE A C 1
ATOM 1716 O O . ILE A 1 213 ? 15.488 -10.155 -13.321 1.00 91.50 213 ILE A O 1
ATOM 1720 N N . LEU A 1 214 ? 16.786 -8.591 -12.352 1.00 89.25 214 LEU A N 1
ATOM 1721 C CA . LEU A 1 214 ? 17.144 -7.920 -13.600 1.00 89.25 214 LEU A CA 1
ATOM 1722 C C . LEU A 1 214 ? 17.972 -8.801 -14.522 1.00 89.25 214 LEU A C 1
ATOM 1724 O O . LEU A 1 214 ? 17.634 -8.893 -15.696 1.00 89.25 214 LEU A O 1
ATOM 1728 N N . LYS A 1 215 ? 18.938 -9.546 -13.983 1.00 87.31 215 LYS A N 1
ATOM 1729 C CA . LYS A 1 215 ? 19.719 -10.506 -14.767 1.00 87.31 215 LYS A CA 1
ATOM 1730 C C . LYS A 1 215 ? 18.827 -11.540 -15.473 1.00 87.31 215 LYS A C 1
ATOM 1732 O O . LYS A 1 215 ? 18.970 -11.755 -16.666 1.00 87.31 215 LYS A O 1
ATOM 1737 N N . TYR A 1 216 ? 17.850 -12.116 -14.767 1.00 81.19 216 TYR A N 1
ATOM 1738 C CA . TYR A 1 216 ? 16.890 -13.056 -15.371 1.00 81.19 216 TYR A CA 1
ATOM 1739 C C . TYR A 1 216 ? 15.836 -12.382 -16.266 1.00 81.19 216 TYR A C 1
ATOM 1741 O O . TYR A 1 216 ? 15.088 -13.065 -16.959 1.00 81.19 216 TYR A O 1
ATOM 1749 N N . SER A 1 217 ? 15.699 -11.055 -16.203 1.00 74.56 217 SER A N 1
ATOM 1750 C CA . SER A 1 217 ? 14.753 -10.294 -17.032 1.00 74.56 217 SER A CA 1
ATOM 1751 C C . SER A 1 217 ? 15.373 -9.873 -18.360 1.00 74.56 217 SER A C 1
ATOM 1753 O O . SER A 1 217 ? 14.661 -9.813 -19.353 1.00 74.56 217 SER A O 1
ATOM 1755 N N . GLU A 1 218 ? 16.682 -9.617 -18.383 1.00 65.81 218 GLU A N 1
ATOM 1756 C CA . GLU A 1 218 ? 17.463 -9.400 -19.610 1.00 65.81 218 GLU A CA 1
ATOM 1757 C C . GLU A 1 218 ? 17.425 -10.645 -20.510 1.00 65.81 218 GLU A C 1
ATOM 1759 O O . GLU A 1 218 ? 17.357 -10.536 -21.726 1.00 65.81 218 GLU A O 1
ATOM 1764 N N . GLU A 1 219 ? 17.318 -11.836 -19.916 1.00 55.94 219 GLU A N 1
ATOM 1765 C CA . GLU A 1 219 ? 17.066 -13.098 -20.630 1.00 55.94 219 GLU A CA 1
ATOM 1766 C C . GLU A 1 219 ? 15.624 -13.211 -21.189 1.00 55.94 219 GLU A C 1
ATOM 1768 O O . GLU A 1 219 ? 15.291 -14.172 -21.881 1.00 55.94 219 GLU A O 1
ATOM 1773 N N . LEU A 1 220 ? 14.747 -12.237 -20.902 1.00 54.97 220 LEU A N 1
ATOM 1774 C CA . LEU A 1 220 ? 13.324 -12.209 -21.264 1.00 54.97 220 LEU A CA 1
ATOM 1775 C C . LEU A 1 220 ? 12.946 -10.974 -22.104 1.00 54.97 220 LEU A C 1
ATOM 1777 O O . LEU A 1 220 ? 11.842 -10.448 -21.935 1.00 54.97 220 LEU A O 1
ATOM 1781 N N . GLU A 1 221 ? 13.803 -10.550 -23.047 1.00 57.00 221 GLU A N 1
ATOM 1782 C CA . GLU A 1 221 ? 13.563 -9.451 -24.021 1.00 57.00 221 GLU A CA 1
ATOM 1783 C C . GLU A 1 221 ? 12.146 -9.455 -24.646 1.00 57.00 221 GLU A C 1
ATOM 1785 O O . GLU A 1 221 ? 11.594 -8.421 -25.020 1.00 57.00 221 GLU A O 1
ATOM 1790 N N . HIS A 1 222 ? 11.485 -10.612 -24.710 1.00 56.31 222 HIS A N 1
ATOM 1791 C CA . HIS A 1 222 ? 10.110 -10.751 -25.189 1.00 56.31 222 HIS A CA 1
ATOM 1792 C C . HIS A 1 222 ? 9.025 -10.068 -24.334 1.00 56.31 222 HIS A C 1
ATOM 1794 O O . HIS A 1 222 ? 7.944 -9.787 -24.860 1.00 56.31 222 HIS A O 1
ATOM 1800 N N . LEU A 1 223 ? 9.261 -9.785 -23.048 1.00 53.75 223 LEU A N 1
ATOM 1801 C CA . LEU A 1 223 ? 8.252 -9.156 -22.183 1.00 53.75 223 LEU A CA 1
ATOM 1802 C C . LEU A 1 223 ? 7.981 -7.696 -22.572 1.00 53.75 223 LEU A C 1
ATOM 1804 O O . LEU A 1 223 ? 6.837 -7.253 -22.482 1.00 53.75 223 LEU A O 1
ATOM 1808 N N . GLU A 1 224 ? 8.973 -6.966 -23.083 1.00 51.53 224 GLU A N 1
ATOM 1809 C CA . GLU A 1 224 ? 8.817 -5.559 -23.485 1.00 51.53 224 GLU A CA 1
ATOM 1810 C C . GLU A 1 224 ? 7.791 -5.390 -24.618 1.00 51.53 224 GLU A C 1
ATOM 1812 O O . GLU A 1 224 ? 6.930 -4.506 -24.557 1.00 51.53 224 GLU A O 1
ATOM 1817 N N . LYS A 1 225 ? 7.781 -6.322 -25.585 1.00 53.31 225 LYS A N 1
ATOM 1818 C CA . LYS A 1 225 ? 6.784 -6.375 -26.671 1.00 53.31 225 LYS A CA 1
ATOM 1819 C C . LYS A 1 225 ? 5.367 -6.679 -26.179 1.00 53.31 225 LYS A C 1
ATOM 1821 O O . LYS A 1 225 ? 4.406 -6.147 -26.727 1.00 53.31 225 LYS A O 1
ATOM 1826 N N . VAL A 1 226 ? 5.215 -7.515 -25.151 1.00 50.34 226 VAL A N 1
ATOM 1827 C CA . VAL A 1 226 ? 3.898 -7.875 -24.583 1.00 50.34 226 VAL A CA 1
ATOM 1828 C C . VAL A 1 226 ? 3.317 -6.728 -23.749 1.00 50.34 226 VAL A C 1
ATOM 1830 O O . VAL A 1 226 ? 2.099 -6.555 -23.653 1.00 50.34 226 VAL A O 1
ATOM 1833 N N . LEU A 1 227 ? 4.181 -5.916 -23.143 1.00 51.78 227 LEU A N 1
ATOM 1834 C CA . LEU A 1 227 ? 3.773 -4.865 -22.218 1.00 51.78 227 LEU A CA 1
ATOM 1835 C C . LEU A 1 227 ? 3.394 -3.552 -22.915 1.00 51.78 227 LEU A C 1
ATOM 1837 O O . LEU A 1 227 ? 2.654 -2.769 -22.311 1.00 51.78 227 LEU A O 1
ATOM 1841 N N . GLY A 1 228 ? 3.798 -3.345 -24.174 1.00 50.66 228 GLY A N 1
ATOM 1842 C CA . GLY A 1 228 ? 3.457 -2.152 -24.960 1.00 50.66 228 GLY A CA 1
ATOM 1843 C C . GLY A 1 228 ? 3.945 -0.858 -24.300 1.00 50.66 228 GLY A C 1
ATOM 1844 O O . GLY A 1 228 ? 3.188 0.106 -24.231 1.00 50.66 228 GLY A O 1
ATOM 1845 N N . VAL A 1 229 ? 5.149 -0.893 -23.719 1.00 44.47 229 VAL A N 1
ATOM 1846 C CA . VAL A 1 229 ? 5.796 0.238 -23.016 1.00 44.47 229 VAL A CA 1
ATOM 1847 C C . VAL A 1 229 ? 6.839 0.942 -23.904 1.00 44.47 229 VAL A C 1
ATOM 1849 O O . VAL A 1 229 ? 7.504 1.865 -23.447 1.00 44.47 229 VAL A O 1
ATOM 1852 N N . SER A 1 230 ? 6.962 0.506 -25.164 1.00 40.12 230 SER A N 1
ATOM 1853 C CA . SER A 1 230 ? 7.711 1.160 -26.247 1.00 40.12 230 SER A CA 1
ATOM 1854 C C . SER A 1 230 ? 6.875 2.217 -26.958 1.00 40.12 230 SER A C 1
ATOM 1856 O O . SER A 1 230 ? 5.771 1.831 -27.423 1.00 40.12 230 SER A O 1
#

Mean predicted aligned error: 9.21 Å

pLDDT: mean 76.18, std 18.52, range [23.84, 96.75]

Sequence (230 aa):
MSVRNWVEVIPGLTSLGAAYYYDGKITIEESDPELVILKSLKYYWNENDVFFMLYDLLMLRIAPLVHVERLVKMAKTGLLSQDELILLIVVADKLVAKGEHRFKMVRKKLYKKGMKIQKLPRLHSRPSFVKHHGAEEAFLEFGASVRKFLAPSDKKLLTLKAILKRNGWLKLRALMGPNYRADVIYLRSSGAAKNVSEAARMALCDYTATYRILKYSEELEHLEKVLGVS